Protein AF-A0A8H3W4D9-F1 (afdb_monomer_lite)

Radius of gyration: 41.63 Å; chains: 1; bounding box: 83×53×162 Å

Secondary structure (DSSP, 8-state):
---PPPPPPPPPP---------HHHHHHHHHHHHHHHHHHHHHHHHHHHHHHHHHHHHHHHHSS--PPPTTS-TTSSS-TTTTPSPEEE---TTSTT---TTGGG-HHHHHHHHHHHHHH---EEE-TT--EEEE-TTS-EEEEPPEEEEETTTTEEEEEEE-HHHHHHHHHHHHHHHHHHHHTTPPPSS-HHHHHHHHHHHHHHHHHH--------SSTT--STTTT--EEE--HHHHHHHHTSTTTB---S-SS--SHHHHHHHHHHHTT--

Structure (mmCIF, N/CA/C/O backbone):
data_AF-A0A8H3W4D9-F1
#
_entry.id   AF-A0A8H3W4D9-F1
#
loop_
_atom_site.group_PDB
_atom_site.id
_atom_site.type_symbol
_atom_site.label_atom_id
_atom_site.label_alt_id
_atom_site.label_comp_id
_atom_site.label_asym_id
_atom_site.label_entity_id
_atom_site.label_seq_id
_atom_site.pdbx_PDB_ins_code
_atom_site.Cartn_x
_atom_site.Cartn_y
_atom_site.Cartn_z
_atom_site.occupancy
_atom_site.B_iso_or_equiv
_atom_site.auth_seq_id
_atom_site.auth_comp_id
_atom_site.auth_asym_id
_atom_site.auth_atom_id
_atom_site.pdbx_PDB_model_num
ATOM 1 N N . MET A 1 1 ? 58.951 -16.462 -128.653 1.00 36.72 1 MET A N 1
ATOM 2 C CA . MET A 1 1 ? 60.052 -16.789 -127.724 1.00 36.72 1 MET A CA 1
ATOM 3 C C . MET A 1 1 ? 59.439 -17.120 -126.372 1.00 36.72 1 MET A C 1
ATOM 5 O O . MET A 1 1 ? 58.538 -16.392 -125.970 1.00 36.72 1 MET A O 1
ATOM 9 N N . PRO A 1 2 ? 59.815 -18.251 -125.760 1.00 40.41 2 PRO A N 1
ATOM 10 C CA . PRO A 1 2 ? 59.135 -18.827 -124.604 1.00 40.41 2 PRO A CA 1
ATOM 11 C C . PRO A 1 2 ? 59.642 -18.209 -123.294 1.00 40.41 2 PRO A C 1
ATOM 13 O O . PRO A 1 2 ? 60.808 -17.836 -123.205 1.00 40.41 2 PRO A O 1
ATOM 16 N N . SER A 1 3 ? 58.794 -18.148 -122.268 1.00 39.94 3 SER A N 1
ATOM 17 C CA . SER A 1 3 ? 59.237 -18.009 -120.877 1.00 39.94 3 SER A CA 1
ATOM 18 C C . SER A 1 3 ? 58.340 -18.868 -119.992 1.00 39.94 3 SER A C 1
ATOM 20 O O . SER A 1 3 ? 57.141 -18.627 -119.859 1.00 39.94 3 SER A O 1
ATOM 22 N N . SER A 1 4 ? 58.939 -19.943 -119.498 1.00 47.31 4 SER A N 1
ATOM 23 C CA . SER A 1 4 ? 58.410 -20.941 -118.578 1.00 47.31 4 SER A CA 1
ATOM 24 C C . SER A 1 4 ? 58.385 -20.391 -117.153 1.00 47.31 4 SER A C 1
ATOM 26 O O . SER A 1 4 ? 59.426 -19.969 -116.658 1.00 47.31 4 SER A O 1
ATOM 28 N N . ILE A 1 5 ? 57.232 -20.449 -116.484 1.00 47.78 5 ILE A N 1
ATOM 29 C CA . ILE A 1 5 ? 57.119 -20.141 -115.053 1.00 47.78 5 ILE A CA 1
ATOM 30 C C . ILE A 1 5 ? 57.120 -21.453 -114.256 1.00 47.78 5 ILE A C 1
ATOM 32 O O . ILE A 1 5 ? 56.359 -22.378 -114.547 1.00 47.78 5 ILE A O 1
ATOM 36 N N . GLU A 1 6 ? 58.035 -21.504 -113.290 1.00 48.50 6 GLU A N 1
ATOM 37 C CA . GLU A 1 6 ? 58.319 -22.567 -112.323 1.00 48.50 6 GLU A CA 1
ATOM 38 C C . GLU A 1 6 ? 57.098 -23.029 -111.515 1.00 48.50 6 GLU A C 1
ATOM 40 O O . GLU A 1 6 ? 56.259 -22.238 -111.085 1.00 48.50 6 GLU A O 1
ATOM 45 N N . LYS A 1 7 ? 57.041 -24.341 -111.253 1.00 47.75 7 LYS A N 1
ATOM 46 C CA . LYS A 1 7 ? 56.122 -24.949 -110.286 1.00 47.75 7 LYS A CA 1
ATOM 47 C C . LYS A 1 7 ? 56.677 -24.750 -108.874 1.00 47.75 7 LYS A C 1
ATOM 49 O O . LYS A 1 7 ? 57.764 -25.237 -108.578 1.00 47.75 7 LYS A O 1
ATOM 54 N N . ALA A 1 8 ? 55.909 -24.090 -108.011 1.00 48.38 8 ALA A N 1
ATOM 55 C CA . ALA A 1 8 ? 56.212 -23.983 -106.589 1.00 48.38 8 ALA A CA 1
ATOM 56 C C . ALA A 1 8 ? 56.079 -25.352 -105.895 1.00 48.38 8 ALA A C 1
ATOM 58 O O . ALA A 1 8 ? 55.086 -26.063 -106.069 1.00 48.38 8 ALA A O 1
ATOM 59 N N . VAL A 1 9 ? 57.111 -25.705 -105.131 1.00 48.59 9 VAL A N 1
ATOM 60 C CA . VAL A 1 9 ? 57.207 -26.889 -104.271 1.00 48.59 9 VAL A CA 1
ATOM 61 C C . VAL A 1 9 ? 56.363 -26.653 -103.015 1.00 48.59 9 VAL A C 1
ATOM 63 O O . VAL A 1 9 ? 56.437 -25.588 -102.411 1.00 48.59 9 VAL A O 1
ATOM 66 N N . TYR A 1 10 ? 55.537 -27.631 -102.645 1.00 44.09 10 TYR A N 1
ATOM 67 C CA . TYR A 1 10 ? 54.729 -27.607 -101.426 1.00 44.09 10 TYR A CA 1
ATOM 68 C C . TYR A 1 10 ? 55.567 -28.126 -100.249 1.00 44.09 10 TYR A C 1
ATOM 70 O O . TYR A 1 10 ? 55.998 -29.279 -100.278 1.00 44.09 10 TYR A O 1
ATOM 78 N N . GLU A 1 11 ? 55.787 -27.295 -99.229 1.00 45.94 11 GLU A N 1
ATOM 79 C CA . GLU A 1 11 ? 56.324 -27.723 -97.931 1.00 45.94 11 GLU A CA 1
ATOM 80 C C . GLU A 1 11 ? 55.162 -28.052 -96.978 1.00 45.94 11 GLU A C 1
ATOM 82 O O . GLU A 1 11 ? 54.244 -27.237 -96.836 1.00 45.94 11 GLU A O 1
ATOM 87 N N . PRO A 1 12 ? 55.151 -29.231 -96.330 1.00 45.62 12 PRO A N 1
ATOM 88 C CA . PRO A 1 12 ? 54.146 -29.547 -95.328 1.00 45.62 12 PRO A CA 1
ATOM 89 C C . PRO A 1 12 ? 54.362 -28.692 -94.075 1.00 45.62 12 PRO A C 1
ATOM 91 O O . PRO A 1 12 ? 55.479 -28.563 -93.576 1.00 45.62 12 PRO A O 1
ATOM 94 N N . VAL A 1 13 ? 53.268 -28.124 -93.565 1.00 46.25 13 VAL A N 1
ATOM 95 C CA . VAL A 1 13 ? 53.239 -27.405 -92.288 1.00 46.25 13 VAL A CA 1
ATOM 96 C C . VAL A 1 13 ? 53.673 -28.361 -91.179 1.00 46.25 13 VAL A C 1
ATOM 98 O O . VAL A 1 13 ? 53.096 -29.433 -91.004 1.00 46.25 13 VAL A O 1
ATOM 101 N N . ASN A 1 14 ? 54.727 -27.962 -90.476 1.00 43.94 14 ASN A N 1
ATOM 102 C CA . ASN A 1 14 ? 55.294 -28.652 -89.333 1.00 43.94 14 ASN A CA 1
ATOM 103 C C . ASN A 1 14 ? 54.279 -28.601 -88.176 1.00 43.94 14 ASN A C 1
ATOM 105 O O . ASN A 1 14 ? 54.035 -27.528 -87.625 1.00 43.94 14 ASN A O 1
ATOM 109 N N . ASP A 1 15 ? 53.673 -29.741 -87.837 1.00 52.97 15 ASP A N 1
ATOM 110 C CA . ASP A 1 15 ? 52.971 -29.934 -86.565 1.00 52.97 15 ASP A CA 1
ATOM 111 C C . ASP A 1 15 ? 54.036 -29.929 -85.462 1.00 52.97 15 ASP A C 1
ATOM 113 O O . ASP A 1 15 ? 54.642 -30.952 -85.146 1.00 52.97 15 ASP A O 1
ATOM 117 N N . SER A 1 16 ? 54.322 -28.751 -84.917 1.00 47.47 16 SER A N 1
ATOM 118 C CA . SER A 1 16 ? 55.112 -28.618 -83.699 1.00 47.47 16 SER A CA 1
ATOM 119 C C . SER A 1 16 ? 54.335 -27.778 -82.699 1.00 47.47 16 SER A C 1
ATOM 121 O O . SER A 1 16 ? 54.234 -26.563 -82.852 1.00 47.47 16 SER A O 1
ATOM 123 N N . ASP A 1 17 ? 53.782 -28.489 -81.716 1.00 51.28 17 ASP A N 1
ATOM 124 C CA . ASP A 1 17 ? 53.772 -28.123 -80.302 1.00 51.28 17 ASP A CA 1
ATOM 125 C C . ASP A 1 17 ? 53.430 -26.668 -79.971 1.00 51.28 17 ASP A C 1
ATOM 127 O O . ASP A 1 17 ? 54.323 -25.853 -79.798 1.00 51.28 17 ASP A O 1
ATOM 131 N N . ASP A 1 18 ? 52.141 -26.370 -79.785 1.00 48.75 18 ASP A N 1
ATOM 132 C CA . ASP A 1 18 ? 51.703 -25.235 -78.956 1.00 48.75 18 ASP A CA 1
ATOM 133 C C . ASP A 1 18 ? 50.251 -25.434 -78.475 1.00 48.75 18 ASP A C 1
ATOM 135 O O . ASP A 1 18 ? 49.329 -24.673 -78.773 1.00 48.75 18 ASP A O 1
ATOM 139 N N . CYS A 1 19 ? 50.004 -26.507 -77.717 1.00 53.47 19 CYS A N 1
ATOM 140 C CA . CYS A 1 19 ? 48.802 -26.576 -76.880 1.00 53.47 19 CYS A CA 1
ATOM 141 C C . CYS A 1 19 ? 48.988 -27.431 -75.619 1.00 53.47 19 CYS A C 1
ATOM 143 O O . CYS A 1 19 ? 48.110 -28.203 -75.246 1.00 53.47 19 CYS A O 1
ATOM 145 N N . GLU A 1 20 ? 50.095 -27.255 -74.896 1.00 50.50 20 GLU A N 1
ATOM 146 C CA . GLU A 1 20 ? 50.075 -27.525 -73.454 1.00 50.50 20 GLU A CA 1
ATOM 147 C C . GLU A 1 20 ? 49.531 -26.292 -72.732 1.00 50.50 20 GLU A C 1
ATOM 149 O O . GLU A 1 20 ? 50.247 -25.497 -72.123 1.00 50.50 20 GLU A O 1
ATOM 154 N N . ILE A 1 21 ? 48.210 -26.117 -72.790 1.00 58.44 21 ILE A N 1
ATOM 155 C CA . ILE A 1 21 ? 47.543 -25.266 -71.812 1.00 58.44 21 ILE A CA 1
ATOM 156 C C . ILE A 1 21 ? 47.735 -25.948 -70.458 1.00 58.44 21 ILE A C 1
ATOM 158 O O . ILE A 1 21 ? 47.145 -26.993 -70.184 1.00 58.44 21 ILE A O 1
ATOM 162 N N . ASN A 1 22 ? 48.593 -25.364 -69.624 1.00 59.47 22 ASN A N 1
ATOM 163 C CA . ASN A 1 22 ? 48.970 -25.903 -68.327 1.00 59.47 22 ASN A CA 1
ATOM 164 C C . ASN A 1 22 ? 47.719 -26.024 -67.436 1.00 59.47 22 ASN A C 1
ATOM 166 O O . ASN A 1 22 ? 47.248 -25.051 -66.841 1.00 59.47 22 ASN A O 1
ATOM 170 N N . LEU A 1 23 ? 47.146 -27.230 -67.376 1.00 57.56 23 LEU A N 1
ATOM 171 C CA . LEU A 1 23 ? 45.892 -27.536 -66.682 1.00 57.56 23 LEU A CA 1
ATOM 172 C C . LEU A 1 23 ? 45.940 -27.088 -65.212 1.00 57.56 23 LEU A C 1
ATOM 174 O O . LEU A 1 23 ? 44.936 -26.633 -64.665 1.00 57.56 23 LEU A O 1
ATOM 178 N N . ASN A 1 24 ? 47.129 -27.109 -64.603 1.00 58.78 24 ASN A N 1
ATOM 179 C CA . ASN A 1 24 ? 47.363 -26.645 -63.238 1.00 58.78 24 ASN A CA 1
ATOM 180 C C . ASN A 1 24 ? 47.156 -25.127 -63.076 1.00 58.78 24 ASN A C 1
ATOM 182 O O . ASN A 1 24 ? 46.617 -24.703 -62.055 1.00 58.78 24 ASN A O 1
ATOM 186 N N . GLN A 1 25 ? 47.500 -24.309 -64.081 1.00 59.38 25 GLN A N 1
ATOM 187 C CA . GLN A 1 25 ? 47.236 -22.862 -64.068 1.00 59.38 25 GLN A CA 1
ATOM 188 C C . GLN A 1 25 ? 45.741 -22.550 -64.203 1.00 59.38 25 GLN A C 1
ATOM 190 O O . GLN A 1 25 ? 45.230 -21.680 -63.497 1.00 59.38 25 GLN A O 1
ATOM 195 N N . ILE A 1 26 ? 45.010 -23.277 -65.055 1.00 60.75 26 ILE A N 1
ATOM 196 C CA . ILE A 1 26 ? 43.552 -23.110 -65.189 1.00 60.75 26 ILE A CA 1
ATOM 197 C C . ILE A 1 26 ? 42.832 -23.535 -63.906 1.00 60.75 26 ILE A C 1
ATOM 199 O O . ILE A 1 26 ? 41.928 -22.835 -63.441 1.00 60.75 26 ILE A O 1
ATOM 203 N N . VAL A 1 27 ? 43.248 -24.652 -63.306 1.00 61.09 27 VAL A N 1
ATOM 204 C CA . VAL A 1 27 ? 42.698 -25.141 -62.035 1.00 61.09 27 VAL A CA 1
ATOM 205 C C . VAL A 1 27 ? 42.986 -24.152 -60.898 1.00 61.09 27 VAL A C 1
ATOM 207 O O . VAL A 1 27 ? 42.068 -23.835 -60.140 1.00 61.09 27 VAL A O 1
ATOM 210 N N . GLN A 1 28 ? 44.196 -23.581 -60.817 1.00 60.84 28 GLN A N 1
ATOM 211 C CA . GLN A 1 28 ? 44.526 -22.538 -59.835 1.00 60.84 28 GLN A CA 1
ATOM 212 C C . GLN A 1 28 ? 43.691 -21.262 -60.017 1.00 60.84 28 GLN A C 1
ATOM 214 O O . GLN A 1 28 ? 43.101 -20.786 -59.048 1.00 60.84 28 GLN A O 1
ATOM 219 N N . LEU A 1 29 ? 43.565 -20.739 -61.241 1.00 61.81 29 LEU A N 1
ATOM 220 C CA . LEU A 1 29 ? 42.768 -19.536 -61.526 1.00 61.81 29 LEU A CA 1
ATOM 221 C C . LEU A 1 29 ? 41.270 -19.747 -61.234 1.00 61.81 29 LEU A C 1
ATOM 223 O O . LEU A 1 29 ? 40.586 -18.852 -60.726 1.00 61.81 29 LEU A O 1
ATOM 227 N N . SER A 1 30 ? 40.748 -20.943 -61.521 1.00 63.78 30 SER A N 1
ATOM 228 C CA . SER A 1 30 ? 39.368 -21.337 -61.206 1.00 63.78 30 SER A CA 1
ATOM 229 C C . SER A 1 30 ? 39.125 -21.425 -59.692 1.00 63.78 30 SER A C 1
ATOM 231 O O . SER A 1 30 ? 38.102 -20.941 -59.182 1.00 63.78 30 SER A O 1
ATOM 233 N N . TYR A 1 31 ? 40.094 -21.978 -58.956 1.00 64.75 31 TYR A N 1
ATOM 234 C CA . TYR A 1 31 ? 40.051 -22.085 -57.501 1.00 64.75 31 TYR A CA 1
ATOM 235 C C . TYR A 1 31 ? 40.146 -20.709 -56.830 1.00 64.75 31 TYR A C 1
ATOM 237 O O . TYR A 1 31 ? 39.329 -20.397 -55.963 1.00 64.75 31 TYR A O 1
ATOM 245 N N . GLU A 1 32 ? 41.043 -19.830 -57.289 1.00 72.31 32 GLU A N 1
ATOM 246 C CA . GLU A 1 32 ? 41.153 -18.451 -56.794 1.00 72.31 32 GLU A CA 1
ATOM 247 C C . GLU A 1 32 ? 39.867 -17.648 -57.016 1.00 72.31 32 GLU A C 1
ATOM 249 O O . GLU A 1 32 ? 39.413 -16.928 -56.121 1.00 72.31 32 GLU A O 1
ATOM 254 N N . LYS A 1 33 ? 39.226 -17.793 -58.183 1.00 73.94 33 LYS A N 1
ATOM 255 C CA . LYS A 1 33 ? 37.965 -17.104 -58.493 1.00 73.94 33 LYS A CA 1
ATOM 256 C C . LYS A 1 33 ? 36.819 -17.579 -57.600 1.00 73.94 33 LYS A C 1
ATOM 258 O O . LYS A 1 33 ? 36.034 -16.758 -57.117 1.00 73.94 33 LYS A O 1
ATOM 263 N N . SER A 1 34 ? 36.732 -18.884 -57.354 1.00 74.81 34 SER A N 1
ATOM 264 C CA . SER A 1 34 ? 35.730 -19.481 -56.462 1.00 74.81 34 SER A CA 1
ATOM 265 C C . SER A 1 34 ? 35.972 -19.080 -55.005 1.00 74.81 34 SER A C 1
ATOM 267 O O . SER A 1 34 ? 35.054 -18.639 -54.317 1.00 74.81 34 SER A O 1
ATOM 269 N N . TYR A 1 35 ? 37.225 -19.107 -54.559 1.00 81.38 35 TYR A N 1
ATOM 270 C CA . TYR A 1 35 ? 37.614 -18.717 -53.209 1.00 81.38 35 TYR A CA 1
ATOM 271 C C . TYR A 1 35 ? 37.415 -17.214 -52.947 1.00 81.38 35 TYR A C 1
ATOM 273 O O . TYR A 1 35 ? 36.949 -16.821 -51.877 1.00 81.38 35 TYR A O 1
ATOM 281 N N . ARG A 1 36 ? 37.649 -16.356 -53.950 1.00 81.56 36 ARG A N 1
ATOM 282 C CA . ARG A 1 36 ? 37.323 -14.922 -53.890 1.00 81.56 36 ARG A CA 1
ATOM 283 C C . ARG A 1 36 ? 35.818 -14.683 -53.740 1.00 81.56 36 ARG A C 1
ATOM 285 O O . ARG A 1 36 ? 35.427 -13.824 -52.954 1.00 81.56 36 ARG A O 1
ATOM 292 N N . ARG A 1 37 ? 34.970 -15.456 -54.432 1.00 83.50 37 ARG A N 1
ATOM 293 C CA . ARG A 1 37 ? 33.503 -15.396 -54.265 1.00 83.50 37 ARG A CA 1
ATOM 294 C C . ARG A 1 37 ? 33.074 -15.831 -52.864 1.00 83.50 37 ARG A C 1
ATOM 296 O O . ARG A 1 37 ? 32.301 -15.114 -52.238 1.00 83.50 37 ARG A O 1
ATOM 303 N N . LEU A 1 38 ? 33.622 -16.931 -52.339 1.00 86.38 38 LEU A N 1
ATOM 304 C CA . LEU A 1 38 ? 33.346 -17.367 -50.965 1.00 86.38 38 LEU A CA 1
ATOM 305 C C . LEU A 1 38 ? 33.806 -16.348 -49.917 1.00 86.38 38 LEU A C 1
ATOM 307 O O . LEU A 1 38 ? 33.104 -16.139 -48.934 1.00 86.38 38 LEU A O 1
ATOM 311 N N . ARG A 1 39 ? 34.956 -15.688 -50.107 1.00 87.94 39 ARG A N 1
ATOM 312 C CA . ARG A 1 39 ? 35.410 -14.616 -49.203 1.00 87.94 39 ARG A CA 1
ATOM 313 C C . ARG A 1 39 ? 34.442 -13.442 -49.186 1.00 87.94 39 ARG A C 1
ATOM 315 O O . ARG A 1 39 ? 34.090 -12.976 -48.112 1.00 87.94 39 ARG A O 1
ATOM 322 N N . VAL A 1 40 ? 33.983 -12.999 -50.355 1.00 89.12 40 VAL A N 1
ATOM 323 C CA . VAL A 1 40 ? 33.000 -11.913 -50.457 1.00 89.12 40 VAL A CA 1
ATOM 324 C C . VAL A 1 40 ? 31.687 -12.308 -49.774 1.00 89.12 40 VAL A C 1
ATOM 326 O O . VAL A 1 40 ? 31.187 -11.543 -48.958 1.00 89.12 40 VAL A O 1
ATOM 329 N N . ILE A 1 41 ? 31.177 -13.520 -50.020 1.00 91.62 41 ILE A N 1
ATOM 330 C CA . ILE A 1 41 ? 29.962 -14.033 -49.365 1.00 91.62 41 ILE A CA 1
ATOM 331 C C . ILE A 1 41 ? 30.136 -14.095 -47.842 1.00 91.62 41 ILE A C 1
ATOM 333 O O . ILE A 1 41 ? 29.264 -13.630 -47.116 1.00 91.62 41 ILE A O 1
ATOM 337 N N . ASN A 1 42 ? 31.267 -14.604 -47.346 1.00 92.31 42 ASN A N 1
ATOM 338 C CA . ASN A 1 42 ? 31.549 -14.645 -45.910 1.00 92.31 42 ASN A CA 1
ATOM 339 C C . ASN A 1 42 ? 31.640 -13.245 -45.294 1.00 92.31 42 ASN A C 1
ATOM 341 O O . ASN A 1 42 ? 31.107 -13.034 -44.212 1.00 92.31 42 ASN A O 1
ATOM 345 N N . ILE A 1 43 ? 32.255 -12.275 -45.978 1.00 94.56 43 ILE A N 1
ATOM 346 C CA . ILE A 1 43 ? 32.298 -10.880 -45.512 1.00 94.56 43 ILE A CA 1
ATOM 347 C C . ILE A 1 43 ? 30.878 -10.309 -45.413 1.00 94.56 43 ILE A C 1
ATOM 349 O O . ILE A 1 43 ? 30.539 -9.708 -44.396 1.00 94.56 43 ILE A O 1
ATOM 353 N N . PHE A 1 44 ? 30.029 -10.539 -46.420 1.00 95.00 44 PHE A N 1
ATOM 354 C CA . PHE A 1 44 ? 28.627 -10.115 -46.376 1.00 95.00 44 PHE A CA 1
ATOM 355 C C . PHE A 1 44 ? 27.845 -10.796 -45.248 1.00 95.00 44 PHE A C 1
ATOM 357 O O . PHE A 1 44 ? 27.080 -10.124 -44.564 1.00 95.00 44 PHE A O 1
ATOM 364 N N . LEU A 1 45 ? 28.055 -12.095 -45.016 1.00 95.19 45 LEU A N 1
ATOM 365 C CA . LEU A 1 45 ? 27.410 -12.826 -43.922 1.00 95.19 45 LEU A CA 1
ATOM 366 C C . LEU A 1 45 ? 27.850 -12.308 -42.552 1.00 95.19 45 LEU A C 1
ATOM 368 O O . LEU A 1 45 ? 27.005 -12.057 -41.700 1.00 95.19 45 LEU A O 1
ATOM 372 N N . VAL A 1 46 ? 29.151 -12.090 -42.347 1.00 96.06 46 VAL A N 1
ATOM 373 C CA . VAL A 1 46 ? 29.681 -11.520 -41.099 1.00 96.06 46 VAL A CA 1
ATOM 374 C C . VAL A 1 46 ? 29.117 -10.120 -40.867 1.00 96.06 46 VAL A C 1
ATOM 376 O O . VAL A 1 46 ? 28.683 -9.814 -39.759 1.00 96.06 46 VAL A O 1
ATOM 379 N N . PHE A 1 47 ? 29.061 -9.286 -41.907 1.00 96.81 47 PHE A N 1
ATOM 380 C CA . PHE A 1 47 ? 28.481 -7.949 -41.813 1.00 96.81 47 PHE A CA 1
ATOM 381 C C . PHE A 1 47 ? 26.978 -7.988 -41.501 1.00 96.81 47 PHE A C 1
ATOM 383 O O . PHE A 1 47 ? 26.510 -7.242 -40.645 1.00 96.81 47 PHE A O 1
ATOM 390 N N . ALA A 1 48 ? 26.227 -8.895 -42.130 1.00 96.12 48 ALA A N 1
ATOM 391 C CA . ALA A 1 48 ? 24.804 -9.082 -41.860 1.00 96.12 48 ALA A CA 1
ATOM 392 C C . ALA A 1 48 ? 24.547 -9.548 -40.418 1.00 96.12 48 ALA A C 1
ATOM 394 O O . ALA A 1 48 ? 23.656 -9.022 -39.755 1.00 96.12 48 ALA A O 1
ATOM 395 N N . VAL A 1 49 ? 25.353 -10.484 -39.904 1.00 96.69 49 VAL A N 1
ATOM 396 C CA . VAL A 1 49 ? 25.272 -10.940 -38.508 1.00 96.69 49 VAL A CA 1
ATOM 397 C C . VAL A 1 49 ? 25.623 -9.805 -37.546 1.00 96.69 49 VAL A C 1
ATOM 399 O O . VAL A 1 49 ? 24.905 -9.596 -36.574 1.00 96.69 49 VAL A O 1
ATOM 402 N N . ALA A 1 50 ? 26.673 -9.028 -37.827 1.00 96.62 50 ALA A N 1
ATOM 403 C CA . ALA A 1 50 ? 27.042 -7.875 -37.009 1.00 96.62 50 ALA A CA 1
ATOM 404 C C . ALA A 1 50 ? 25.918 -6.827 -36.958 1.00 96.62 50 ALA A C 1
ATOM 406 O O . ALA A 1 50 ? 25.576 -6.354 -35.877 1.00 96.62 50 ALA A O 1
ATOM 407 N N . LEU A 1 51 ? 25.294 -6.513 -38.097 1.00 96.56 51 LEU A N 1
ATOM 408 C CA . LEU A 1 51 ? 24.135 -5.621 -38.145 1.00 96.56 51 LEU A CA 1
ATOM 409 C C . LEU A 1 51 ? 22.934 -6.184 -37.380 1.00 96.56 51 LEU A C 1
ATOM 411 O O . LEU A 1 51 ? 22.273 -5.430 -36.674 1.00 96.56 51 LEU A O 1
ATOM 415 N N . ALA A 1 52 ? 22.667 -7.488 -37.471 1.00 96.00 52 ALA A N 1
ATOM 416 C CA . ALA A 1 52 ? 21.588 -8.125 -36.719 1.00 96.00 52 ALA A CA 1
ATOM 417 C C . ALA A 1 52 ? 21.831 -8.066 -35.202 1.00 96.00 52 ALA A C 1
ATOM 419 O O . ALA A 1 52 ? 20.909 -7.760 -34.451 1.00 96.00 52 ALA A O 1
ATOM 420 N N . VAL A 1 53 ? 23.069 -8.294 -34.749 1.00 96.06 53 VAL A N 1
ATOM 421 C CA . VAL A 1 53 ? 23.451 -8.173 -33.332 1.00 96.06 53 VAL A CA 1
ATOM 422 C C . VAL A 1 53 ? 23.345 -6.724 -32.857 1.00 96.06 53 VAL A C 1
ATOM 424 O O . VAL A 1 53 ? 22.782 -6.476 -31.795 1.00 96.06 53 VAL A O 1
ATOM 427 N N . LEU A 1 54 ? 23.828 -5.759 -33.645 1.00 95.31 54 LEU A N 1
ATOM 428 C CA . LEU A 1 54 ? 23.710 -4.334 -33.324 1.00 95.31 54 LEU A CA 1
ATOM 429 C C . LEU A 1 54 ? 22.250 -3.881 -33.280 1.00 95.31 54 LEU A C 1
ATOM 431 O O . LEU A 1 54 ? 21.876 -3.126 -32.390 1.00 95.31 54 LEU A O 1
ATOM 435 N N . TYR A 1 55 ? 21.417 -4.366 -34.199 1.00 94.12 55 TYR A N 1
ATOM 436 C CA . TYR A 1 55 ? 19.989 -4.075 -34.207 1.00 94.12 55 TYR A CA 1
ATOM 437 C C . TYR A 1 55 ? 19.275 -4.720 -33.015 1.00 94.12 55 TYR A C 1
ATOM 439 O O . TYR A 1 55 ? 18.480 -4.058 -32.361 1.00 94.12 55 TYR A O 1
ATOM 447 N N . ALA A 1 56 ? 19.602 -5.965 -32.659 1.00 91.00 56 ALA A N 1
ATOM 448 C CA . ALA A 1 56 ? 19.074 -6.613 -31.460 1.00 91.00 56 ALA A CA 1
ATOM 449 C C . ALA A 1 56 ? 19.503 -5.886 -30.173 1.00 91.00 56 ALA A C 1
ATOM 451 O O . ALA A 1 56 ? 18.684 -5.710 -29.277 1.00 91.00 56 ALA A O 1
ATOM 452 N N . ALA A 1 57 ? 20.749 -5.409 -30.093 1.00 89.62 57 ALA A N 1
ATOM 453 C CA . ALA A 1 57 ? 21.226 -4.590 -28.980 1.00 89.62 57 ALA A CA 1
ATOM 454 C C . ALA A 1 57 ? 20.521 -3.226 -28.935 1.00 89.62 57 ALA A C 1
ATOM 456 O O . ALA A 1 57 ? 20.102 -2.791 -27.869 1.00 89.62 57 ALA A O 1
ATOM 457 N N . TYR A 1 58 ? 20.330 -2.577 -30.087 1.00 89.75 58 TYR A N 1
ATOM 458 C CA . TYR A 1 58 ? 19.564 -1.337 -30.199 1.00 89.75 58 TYR A CA 1
ATOM 459 C C . TYR A 1 58 ? 18.123 -1.525 -29.715 1.00 89.75 58 TYR A C 1
ATOM 461 O O . TYR A 1 58 ? 17.666 -0.764 -28.866 1.00 89.75 58 TYR A O 1
ATOM 469 N N . LEU A 1 59 ? 17.446 -2.576 -30.187 1.00 86.06 59 LEU A N 1
ATOM 470 C CA . LEU A 1 59 ? 16.107 -2.946 -29.743 1.00 86.06 59 LEU A CA 1
ATOM 471 C C . LEU A 1 59 ? 16.080 -3.251 -28.244 1.00 86.06 59 LEU A C 1
ATOM 473 O O . LEU A 1 59 ? 15.207 -2.750 -27.555 1.00 86.06 59 LEU A O 1
ATOM 477 N N . HIS A 1 60 ? 17.041 -4.003 -27.708 1.00 79.62 60 HIS A N 1
ATOM 478 C CA . HIS A 1 60 ? 17.098 -4.287 -26.272 1.00 79.62 60 HIS A CA 1
ATOM 479 C C . HIS A 1 60 ? 17.293 -3.017 -25.430 1.00 79.62 60 HIS A C 1
ATOM 481 O O . HIS A 1 60 ? 16.709 -2.898 -24.361 1.00 79.62 60 HIS A O 1
ATOM 487 N N . LEU A 1 61 ? 18.068 -2.053 -25.930 1.00 78.94 61 LEU A N 1
ATOM 488 C CA . LEU A 1 61 ? 18.314 -0.782 -25.252 1.00 78.94 61 LEU A CA 1
ATOM 489 C C . LEU A 1 61 ? 17.164 0.231 -25.395 1.00 78.94 61 LEU A C 1
ATOM 491 O O . LEU A 1 61 ? 17.072 1.119 -24.561 1.00 78.94 61 LEU A O 1
ATOM 495 N N . HIS A 1 62 ? 16.329 0.139 -26.440 1.00 70.50 62 HIS A N 1
ATOM 496 C CA . HIS A 1 62 ? 15.314 1.162 -26.768 1.00 70.50 62 HIS A CA 1
ATOM 497 C C . HIS A 1 62 ? 13.858 0.664 -26.741 1.00 70.50 62 HIS A C 1
ATOM 499 O O . HIS A 1 62 ? 12.951 1.484 -26.823 1.00 70.50 62 HIS A O 1
ATOM 505 N N . LEU A 1 63 ? 13.604 -0.648 -26.656 1.00 61.28 63 LEU A N 1
ATOM 506 C CA . LEU A 1 63 ? 12.254 -1.213 -26.477 1.00 61.28 63 LEU A CA 1
ATOM 507 C C . LEU A 1 63 ? 11.887 -1.459 -25.011 1.00 61.28 63 LEU A C 1
ATOM 509 O O . LEU A 1 63 ? 10.775 -1.912 -24.740 1.00 61.28 63 LEU A O 1
ATOM 513 N N . HIS A 1 64 ? 12.782 -1.186 -24.062 1.00 58.28 64 HIS A N 1
ATOM 514 C CA . HIS A 1 64 ? 12.345 -1.062 -22.680 1.00 58.28 64 HIS A CA 1
ATOM 515 C C . HIS A 1 64 ? 11.581 0.256 -22.558 1.00 58.28 64 HIS A C 1
ATOM 517 O O . HIS A 1 64 ? 12.173 1.319 -22.439 1.00 58.28 64 HIS A O 1
ATOM 523 N N . ASP A 1 65 ? 10.255 0.166 -22.666 1.00 54.97 65 ASP A N 1
ATOM 524 C CA . ASP A 1 65 ? 9.345 1.218 -22.228 1.00 54.97 65 ASP A CA 1
ATOM 525 C C . ASP A 1 65 ? 9.731 1.580 -20.785 1.00 54.97 65 ASP A C 1
ATOM 527 O O . ASP A 1 65 ? 9.551 0.773 -19.871 1.00 54.97 65 ASP A O 1
ATOM 531 N N . ASP A 1 66 ? 10.269 2.784 -20.581 1.00 63.56 66 ASP A N 1
ATOM 532 C CA . ASP A 1 66 ? 10.666 3.336 -19.274 1.00 63.56 66 ASP A CA 1
ATOM 533 C C . ASP A 1 66 ? 9.449 3.673 -1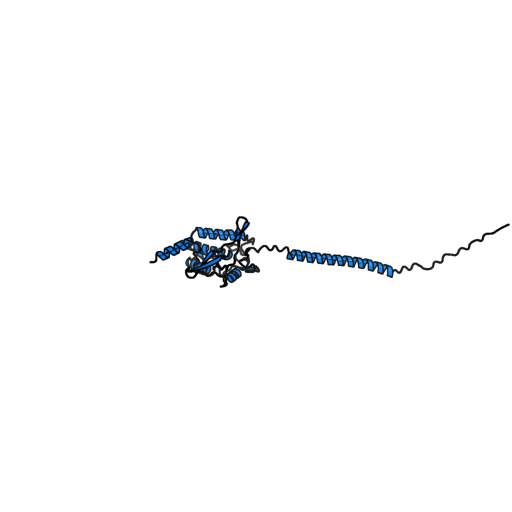8.385 1.00 63.56 66 ASP A C 1
ATOM 535 O O . ASP A 1 66 ? 9.531 4.473 -17.448 1.00 63.56 66 ASP A O 1
ATOM 539 N N . ALA A 1 67 ? 8.281 3.095 -18.683 1.00 70.19 67 ALA A N 1
ATOM 540 C CA . ALA A 1 67 ? 7.097 3.258 -17.866 1.00 70.19 67 ALA A CA 1
ATOM 541 C C . ALA A 1 67 ? 7.385 2.695 -16.461 1.00 70.19 67 ALA A C 1
ATOM 543 O O . ALA A 1 67 ? 7.802 1.535 -16.338 1.00 70.19 67 ALA A O 1
ATOM 544 N N . PRO A 1 68 ? 7.161 3.484 -15.393 1.00 78.94 68 PRO A N 1
ATOM 545 C CA . PRO A 1 68 ? 7.350 3.014 -14.029 1.00 78.94 68 PRO A CA 1
ATOM 546 C C . PRO A 1 68 ? 6.571 1.717 -13.803 1.00 78.94 68 PRO A C 1
ATOM 548 O O . PRO A 1 68 ? 5.407 1.605 -14.201 1.00 78.94 68 PRO A O 1
ATOM 551 N N . SER A 1 69 ? 7.202 0.722 -13.172 1.00 84.75 69 SER A N 1
ATOM 552 C CA . SER A 1 69 ? 6.520 -0.544 -12.903 1.00 84.75 69 SER A CA 1
ATOM 553 C C . SER A 1 69 ? 5.321 -0.305 -11.986 1.00 84.75 69 SER A C 1
ATOM 555 O O . SER A 1 69 ? 5.344 0.555 -11.101 1.00 84.75 69 SER A O 1
ATOM 557 N N 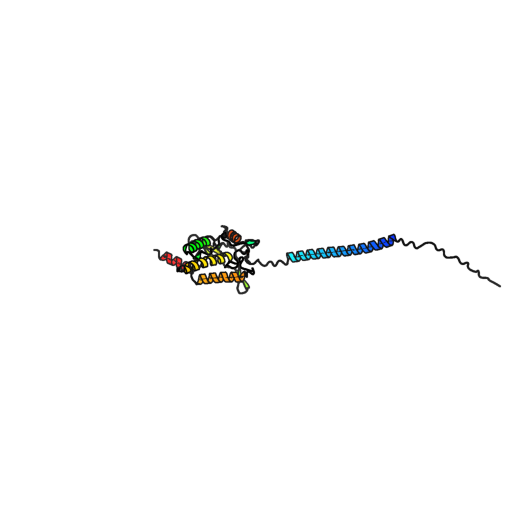. LEU A 1 70 ? 4.238 -1.049 -12.199 1.00 85.50 70 LEU A N 1
ATOM 558 C CA . LEU A 1 70 ? 3.015 -0.855 -11.429 1.00 85.50 70 LEU A CA 1
ATOM 559 C C . LEU A 1 70 ? 3.290 -0.998 -9.922 1.00 85.50 70 LEU A C 1
ATOM 561 O O . LEU A 1 70 ? 3.971 -1.922 -9.474 1.00 85.50 70 LEU A O 1
ATOM 565 N N . GLY A 1 71 ? 2.784 -0.038 -9.148 1.00 87.56 71 GLY A N 1
ATOM 566 C CA . GLY A 1 71 ? 3.024 0.076 -7.711 1.00 87.56 71 GLY A CA 1
ATOM 567 C C . GLY A 1 71 ? 4.273 0.877 -7.326 1.00 87.56 71 GLY A C 1
ATOM 568 O O . GLY A 1 71 ? 4.424 1.185 -6.144 1.00 87.56 71 GLY A O 1
ATOM 569 N N . THR A 1 72 ? 5.171 1.222 -8.262 1.00 91.62 72 THR A N 1
ATOM 570 C CA . THR A 1 72 ? 6.223 2.235 -8.016 1.00 91.62 72 THR A CA 1
ATOM 571 C C . THR A 1 72 ? 5.609 3.614 -7.870 1.00 91.62 72 THR A C 1
ATOM 573 O O . THR A 1 72 ? 4.474 3.840 -8.282 1.00 91.62 72 THR A O 1
ATOM 576 N N . ASP A 1 73 ? 6.345 4.525 -7.239 1.00 92.62 73 ASP A N 1
ATOM 577 C CA . ASP A 1 73 ? 5.953 5.923 -7.222 1.00 92.62 73 ASP A CA 1
ATOM 578 C C . ASP A 1 73 ? 6.321 6.566 -8.569 1.00 92.62 73 ASP A C 1
ATOM 580 O O . ASP A 1 73 ? 7.508 6.777 -8.836 1.00 92.62 73 ASP A O 1
ATOM 584 N N . PRO A 1 74 ? 5.337 6.902 -9.424 1.00 91.06 74 PRO A N 1
ATOM 585 C CA . PRO A 1 74 ? 5.620 7.489 -10.727 1.00 91.06 74 PRO A CA 1
ATOM 586 C C . PRO A 1 74 ? 6.085 8.951 -10.628 1.00 91.06 74 PRO A C 1
ATOM 588 O O . PRO A 1 74 ? 6.490 9.522 -11.638 1.00 91.06 74 PRO A O 1
ATOM 591 N N . PHE A 1 75 ? 6.021 9.572 -9.444 1.00 91.25 75 PHE A N 1
ATOM 592 C CA . PHE A 1 75 ? 6.381 10.975 -9.225 1.00 91.25 75 PHE A CA 1
ATOM 593 C C . PHE A 1 75 ? 7.728 11.153 -8.507 1.00 91.25 75 PHE A C 1
ATOM 595 O O . PHE A 1 75 ? 8.177 12.284 -8.325 1.00 91.25 75 PHE A O 1
ATOM 602 N N . GLY A 1 76 ? 8.404 10.053 -8.150 1.00 89.19 76 GLY A N 1
ATOM 603 C CA . GLY A 1 76 ? 9.799 10.059 -7.698 1.00 89.19 76 GLY A CA 1
ATOM 604 C C . GLY A 1 76 ? 10.040 10.569 -6.273 1.00 89.19 76 GLY A C 1
ATOM 605 O O . GLY A 1 76 ? 11.157 10.978 -5.955 1.00 89.19 76 GLY A O 1
ATOM 606 N N . PHE A 1 77 ? 9.026 10.557 -5.406 1.00 92.81 77 PHE A N 1
ATOM 607 C CA . PHE A 1 77 ? 9.198 10.772 -3.968 1.00 92.81 77 PHE A CA 1
ATOM 608 C C . PHE A 1 77 ? 9.801 9.533 -3.287 1.00 92.81 77 PHE A C 1
ATOM 610 O O . PHE A 1 77 ? 10.749 9.646 -2.511 1.00 92.81 77 PHE A O 1
ATOM 617 N N . VAL A 1 78 ? 9.304 8.340 -3.623 1.00 93.00 78 VAL A N 1
ATOM 618 C CA . VAL A 1 78 ? 9.879 7.053 -3.202 1.00 93.00 78 VAL A CA 1
ATOM 619 C C . VAL A 1 78 ? 10.820 6.529 -4.296 1.00 93.00 78 VAL A C 1
ATOM 621 O O . VAL A 1 78 ? 10.392 6.428 -5.448 1.00 93.00 78 VAL A O 1
ATOM 624 N N . PRO A 1 79 ? 12.077 6.150 -3.985 1.00 93.12 79 PRO A N 1
ATOM 625 C CA . PRO A 1 79 ? 12.980 5.587 -4.985 1.00 93.12 79 PRO A CA 1
ATOM 626 C C . PRO A 1 79 ? 12.422 4.295 -5.607 1.00 93.12 79 PRO A C 1
ATOM 628 O O . PRO A 1 79 ? 11.849 3.447 -4.918 1.00 93.12 79 PRO A O 1
ATOM 631 N N . ALA A 1 80 ? 12.573 4.147 -6.926 1.00 91.50 80 ALA A N 1
ATOM 632 C CA . ALA A 1 80 ? 11.942 3.067 -7.691 1.00 91.50 80 ALA A CA 1
ATOM 633 C C . ALA A 1 80 ? 12.497 1.667 -7.362 1.00 91.50 80 ALA A C 1
ATOM 635 O O . ALA A 1 80 ? 11.783 0.673 -7.491 1.00 91.50 80 ALA A O 1
ATOM 636 N N . ASP A 1 81 ? 13.749 1.591 -6.907 1.00 92.62 81 ASP A N 1
ATOM 637 C CA . ASP A 1 81 ? 14.442 0.362 -6.517 1.00 92.62 81 ASP A CA 1
ATOM 638 C C . ASP A 1 81 ? 13.965 -0.202 -5.170 1.00 92.62 81 ASP A C 1
ATOM 640 O O . ASP A 1 81 ? 14.166 -1.383 -4.880 1.00 92.62 81 ASP A O 1
ATOM 644 N N . ILE A 1 82 ? 13.278 0.601 -4.353 1.00 94.44 82 ILE A N 1
ATOM 645 C CA . ILE A 1 82 ? 12.733 0.137 -3.078 1.00 94.44 82 ILE A CA 1
ATOM 646 C C . ILE A 1 82 ? 11.696 -0.957 -3.329 1.00 94.44 82 ILE A C 1
ATOM 648 O O . ILE A 1 82 ? 10.691 -0.753 -4.007 1.00 94.44 82 ILE A O 1
ATOM 652 N N . GLY A 1 83 ? 11.935 -2.136 -2.760 1.00 93.75 83 GLY A N 1
ATOM 653 C CA . GLY A 1 83 ? 11.066 -3.298 -2.936 1.00 93.75 83 GLY A CA 1
ATOM 654 C C . GLY A 1 83 ? 11.305 -4.099 -4.217 1.00 93.75 83 GLY A C 1
ATOM 655 O O . GLY A 1 83 ? 10.597 -5.080 -4.435 1.00 93.75 83 GLY A O 1
ATOM 656 N N . GLU A 1 84 ? 12.289 -3.732 -5.036 1.00 93.75 84 GLU A N 1
ATOM 657 C CA . GLU A 1 84 ? 12.771 -4.539 -6.160 1.00 93.75 84 GLU A CA 1
ATOM 658 C C . GLU A 1 84 ? 14.025 -5.362 -5.761 1.00 93.75 84 GLU A C 1
ATOM 660 O O . GLU A 1 84 ? 14.692 -5.038 -4.774 1.00 93.75 84 GLU A O 1
ATOM 665 N N . PRO A 1 85 ? 14.374 -6.431 -6.507 1.00 93.44 85 PRO A N 1
ATOM 666 C CA . PRO A 1 85 ? 13.569 -7.045 -7.560 1.00 93.44 85 PRO A CA 1
ATOM 667 C C . PRO A 1 85 ? 12.323 -7.734 -6.987 1.00 93.44 85 PRO A C 1
ATOM 669 O O . PRO A 1 85 ? 12.341 -8.273 -5.879 1.00 93.44 85 PRO A O 1
ATOM 672 N N . ARG A 1 86 ? 11.241 -7.752 -7.769 1.00 93.75 86 ARG A N 1
ATOM 673 C CA . ARG A 1 86 ? 10.048 -8.554 -7.465 1.00 93.75 86 ARG A CA 1
ATOM 674 C C . ARG A 1 86 ? 10.402 -10.020 -7.230 1.00 93.75 86 ARG A C 1
ATOM 676 O O . ARG A 1 86 ? 11.231 -10.610 -7.931 1.00 93.75 86 ARG A O 1
ATOM 683 N N . GLN A 1 87 ? 9.716 -10.619 -6.268 1.00 94.31 87 GLN A N 1
ATOM 684 C CA . GLN A 1 87 ? 9.966 -11.984 -5.824 1.00 94.31 87 GLN A CA 1
ATOM 685 C C . GLN A 1 87 ? 8.660 -12.718 -5.525 1.00 94.31 87 GLN A C 1
ATOM 687 O O . GLN A 1 87 ? 7.630 -12.106 -5.246 1.00 94.31 87 GLN A O 1
ATOM 692 N N . TRP A 1 88 ? 8.715 -14.048 -5.579 1.00 95.31 88 TRP A N 1
ATOM 693 C CA . TRP A 1 88 ? 7.611 -14.905 -5.155 1.00 95.31 88 TRP A CA 1
ATOM 694 C C . TRP A 1 88 ? 7.486 -14.883 -3.632 1.00 95.31 88 TRP A C 1
ATOM 696 O O . TRP A 1 88 ? 8.407 -15.311 -2.937 1.00 95.31 88 TRP A O 1
ATOM 706 N N . MET A 1 89 ? 6.344 -14.429 -3.122 1.00 92.31 89 MET A N 1
ATOM 707 C CA . MET A 1 89 ? 6.072 -14.269 -1.694 1.00 92.31 89 MET A CA 1
ATOM 708 C C . MET A 1 89 ? 4.833 -15.054 -1.267 1.00 92.31 89 MET A C 1
ATOM 710 O O . MET A 1 89 ? 3.914 -15.284 -2.052 1.00 92.31 89 MET A O 1
ATOM 714 N N . THR A 1 90 ? 4.834 -15.462 -0.002 1.00 89.56 90 THR A N 1
ATOM 715 C CA . THR A 1 90 ? 3.702 -16.061 0.712 1.00 89.56 90 THR A CA 1
ATOM 716 C C . THR A 1 90 ? 3.372 -15.181 1.906 1.00 89.56 90 THR A C 1
ATOM 718 O O . THR A 1 90 ? 4.287 -14.809 2.637 1.00 89.56 90 THR A O 1
ATOM 721 N N . PHE A 1 91 ? 2.090 -14.918 2.132 1.00 88.88 91 PHE A N 1
ATOM 722 C CA . PHE A 1 91 ? 1.597 -14.100 3.242 1.00 88.88 91 PHE A CA 1
ATOM 723 C C . PHE A 1 91 ? 0.923 -15.020 4.265 1.00 88.88 91 PHE A C 1
ATOM 725 O O . PHE A 1 91 ? -0.291 -15.208 4.250 1.00 88.88 91 PHE A O 1
ATOM 732 N N . GLY A 1 92 ? 1.745 -15.714 5.053 1.00 86.50 92 GLY A N 1
ATOM 733 C CA . GLY A 1 92 ? 1.293 -16.691 6.049 1.00 86.50 92 GLY A CA 1
ATOM 734 C C . GLY A 1 92 ? 1.315 -16.132 7.469 1.00 86.50 92 GLY A C 1
ATOM 735 O O . GLY A 1 92 ? 1.500 -14.940 7.668 1.00 86.50 92 GLY A O 1
ATOM 736 N N . VAL A 1 93 ? 1.207 -17.019 8.458 1.00 90.19 93 VAL A N 1
ATOM 737 C CA . VAL A 1 93 ? 1.219 -16.679 9.897 1.00 90.19 93 VAL A CA 1
ATOM 738 C C . VAL A 1 93 ? 2.472 -15.933 10.375 1.00 90.19 93 VAL A C 1
ATOM 740 O O . VAL A 1 93 ? 2.436 -15.296 11.419 1.00 90.19 93 VAL A O 1
ATOM 743 N N . GLU A 1 94 ? 3.570 -16.022 9.624 1.00 89.88 94 GLU A N 1
ATOM 744 C CA . GLU A 1 94 ? 4.831 -15.324 9.909 1.00 89.88 94 GLU A CA 1
ATOM 745 C C . GLU A 1 94 ? 4.833 -13.867 9.413 1.00 89.88 94 GLU A C 1
ATOM 747 O O . GLU A 1 94 ? 5.768 -13.118 9.696 1.00 89.88 94 GLU A O 1
ATOM 752 N N . ASP A 1 95 ? 3.831 -13.465 8.625 1.00 91.81 95 ASP A N 1
ATOM 753 C CA . ASP A 1 95 ? 3.703 -12.084 8.172 1.00 91.81 95 ASP A CA 1
ATOM 754 C C . ASP A 1 95 ? 3.255 -11.197 9.347 1.00 91.81 95 ASP A C 1
ATOM 756 O O . ASP A 1 95 ? 2.252 -11.508 9.993 1.00 91.81 95 ASP A O 1
ATOM 760 N N . PRO A 1 96 ? 3.952 -10.085 9.640 1.00 92.38 96 PRO A N 1
ATOM 761 C CA . PRO A 1 96 ? 3.585 -9.208 10.749 1.00 92.38 96 PRO A CA 1
ATOM 762 C C . PRO A 1 96 ? 2.206 -8.546 10.584 1.00 92.38 96 PRO A C 1
ATOM 764 O O . PRO A 1 96 ? 1.633 -8.104 11.575 1.00 92.38 96 PRO A O 1
ATOM 767 N N . TYR A 1 97 ? 1.659 -8.500 9.365 1.00 93.69 97 TYR A N 1
ATOM 768 C CA . TYR A 1 97 ? 0.309 -8.017 9.069 1.00 93.69 97 TYR A CA 1
ATOM 769 C C . TYR A 1 97 ? -0.723 -9.149 8.940 1.00 93.69 97 TYR A C 1
ATOM 771 O O . TYR A 1 97 ? -1.849 -8.912 8.500 1.00 93.69 97 TYR A O 1
ATOM 779 N N . TYR A 1 98 ? -0.369 -10.388 9.296 1.00 94.88 98 TYR A N 1
ATOM 780 C CA . TYR A 1 98 ? -1.291 -11.517 9.234 1.00 94.88 98 TYR A CA 1
ATOM 781 C C . TYR A 1 98 ? -2.469 -11.336 10.199 1.00 94.88 98 TYR A C 1
ATOM 783 O O . TYR A 1 98 ? -2.296 -11.164 11.406 1.00 94.88 98 TYR A O 1
ATOM 791 N N . ILE A 1 99 ? -3.685 -11.447 9.662 1.00 95.50 99 ILE A N 1
ATOM 792 C CA . ILE A 1 99 ? -4.932 -11.425 10.428 1.00 95.50 99 ILE A CA 1
ATOM 793 C C . ILE A 1 99 ? -5.434 -12.873 10.567 1.00 95.50 99 ILE A C 1
ATOM 795 O O . ILE A 1 99 ? -5.791 -13.484 9.554 1.00 95.50 99 ILE A O 1
ATOM 799 N N . PRO A 1 100 ? -5.471 -13.449 11.785 1.00 95.00 100 PRO A N 1
ATOM 800 C CA . PRO A 1 100 ? -5.951 -14.812 12.000 1.00 95.00 100 PRO A CA 1
ATOM 801 C C . PRO A 1 100 ? -7.409 -15.014 11.570 1.00 95.00 100 PRO A C 1
ATOM 803 O O . PRO A 1 100 ? -8.248 -14.134 11.739 1.00 95.00 100 PRO A O 1
ATOM 806 N N . TYR A 1 101 ? -7.742 -16.201 11.058 1.00 92.00 101 TYR A N 1
ATOM 807 C CA . TYR A 1 101 ? -9.106 -16.505 10.600 1.00 92.00 101 TYR A CA 1
ATOM 808 C C . TYR A 1 101 ? -10.157 -16.499 11.721 1.00 92.00 101 TYR A C 1
ATOM 810 O O . TYR A 1 101 ? -11.327 -16.253 11.447 1.00 92.00 101 TYR A O 1
ATOM 818 N N . ASP A 1 102 ? -9.743 -16.771 12.958 1.00 95.12 102 ASP A N 1
ATOM 819 C CA . ASP A 1 102 ? -10.568 -16.767 14.171 1.00 95.12 102 ASP A CA 1
ATOM 820 C C . ASP A 1 102 ? -10.512 -15.420 14.914 1.00 95.12 102 ASP A C 1
ATOM 822 O O . ASP A 1 102 ? -10.945 -15.326 16.062 1.00 95.12 102 ASP A O 1
ATOM 826 N N . ILE A 1 103 ? -9.968 -14.363 14.291 1.00 97.38 103 ILE A N 1
ATOM 827 C CA . ILE A 1 103 ? -9.774 -13.070 14.962 1.00 97.38 103 ILE A CA 1
ATOM 828 C C . ILE A 1 103 ? -11.082 -12.486 15.501 1.00 97.38 103 ILE A C 1
ATOM 830 O O . ILE A 1 103 ? -11.091 -11.868 16.560 1.00 97.38 103 ILE A O 1
ATOM 834 N N . PHE A 1 104 ? -12.189 -12.709 14.793 1.00 97.75 104 PHE A N 1
ATOM 835 C CA . PHE A 1 104 ? -13.491 -12.140 15.126 1.00 97.75 104 PHE A CA 1
ATOM 836 C C . PHE A 1 104 ? -14.275 -12.950 16.161 1.00 97.75 104 PHE A C 1
ATOM 838 O O . PHE A 1 104 ? -15.362 -12.522 16.540 1.00 97.75 104 PHE A O 1
ATOM 845 N N . ASP A 1 105 ? -13.751 -14.075 16.652 1.00 97.56 105 ASP A N 1
ATOM 846 C CA . ASP A 1 105 ? -14.422 -14.872 17.688 1.00 97.56 105 ASP A CA 1
ATOM 847 C C . ASP A 1 105 ? -14.398 -14.172 19.063 1.00 97.56 105 ASP A C 1
ATOM 849 O O . ASP A 1 105 ? -15.212 -14.483 19.932 1.00 97.56 105 ASP A O 1
ATOM 853 N N . ASP A 1 106 ? -13.492 -13.206 19.256 1.00 97.19 106 ASP A N 1
ATOM 854 C CA . ASP A 1 106 ? -13.280 -12.484 20.514 1.00 97.19 106 ASP A CA 1
ATOM 855 C C . ASP A 1 106 ? -12.858 -11.028 20.250 1.00 97.19 106 ASP A C 1
ATOM 857 O O . ASP A 1 106 ? -11.818 -10.759 19.644 1.00 97.19 106 ASP A O 1
ATOM 861 N N . VAL A 1 107 ? -13.648 -10.074 20.743 1.00 96.44 107 VAL A N 1
ATOM 862 C CA . VAL A 1 107 ? -13.381 -8.639 20.576 1.00 96.44 107 VAL A CA 1
ATOM 863 C C . VAL A 1 107 ? -12.064 -8.193 21.220 1.00 96.44 107 VAL A C 1
ATOM 865 O O . VAL A 1 107 ? -11.385 -7.331 20.673 1.00 96.44 107 VAL A O 1
ATOM 868 N N . GLU A 1 108 ? -11.636 -8.814 22.322 1.00 96.75 108 GLU A N 1
ATOM 869 C CA . GLU A 1 108 ? -10.370 -8.477 22.991 1.00 96.75 108 GLU A CA 1
ATOM 870 C C . GLU A 1 108 ? -9.158 -8.935 22.164 1.00 96.75 108 GLU A C 1
ATOM 872 O O . GLU A 1 108 ? -8.045 -8.415 22.300 1.00 96.75 108 GLU A O 1
ATOM 877 N N . ARG A 1 109 ? -9.335 -9.941 21.298 1.00 97.25 109 ARG A N 1
ATOM 878 C CA . ARG A 1 109 ? -8.321 -10.319 20.306 1.00 97.25 109 ARG A CA 1
ATOM 879 C C . ARG A 1 109 ? -8.281 -9.330 19.150 1.00 97.25 109 ARG A C 1
ATOM 881 O O . ARG A 1 109 ? -7.178 -8.977 18.739 1.00 97.25 109 ARG A O 1
ATOM 888 N N . VAL A 1 110 ? -9.441 -8.874 18.666 1.00 97.12 110 VAL A N 1
ATOM 889 C CA . VAL A 1 110 ? -9.522 -7.817 17.642 1.00 97.12 110 VAL A CA 1
ATOM 890 C C . VAL A 1 110 ? -8.786 -6.572 18.125 1.00 97.12 110 VAL A C 1
ATOM 892 O O . VAL A 1 110 ? -7.878 -6.114 17.440 1.00 97.12 110 VAL A O 1
ATOM 895 N N . GLU A 1 111 ? -9.130 -6.071 19.313 1.00 95.00 111 GLU A N 1
ATOM 896 C CA . GLU A 1 111 ? -8.551 -4.851 19.887 1.00 95.00 111 GLU A CA 1
ATOM 897 C C . GLU A 1 111 ? -7.020 -4.953 19.982 1.00 95.00 111 GLU A C 1
ATOM 899 O O . GLU A 1 111 ? -6.319 -4.101 19.440 1.00 95.00 111 GLU A O 1
ATOM 904 N N . ARG A 1 112 ? -6.490 -6.050 20.544 1.00 96.00 112 ARG A N 1
ATOM 905 C CA . ARG A 1 112 ? -5.035 -6.275 20.643 1.00 96.00 112 ARG A CA 1
ATOM 906 C C . ARG A 1 112 ? -4.341 -6.407 19.291 1.00 96.00 112 ARG A C 1
ATOM 908 O O . ARG A 1 112 ? -3.219 -5.934 19.134 1.00 96.00 112 ARG A O 1
ATOM 915 N N . LEU A 1 113 ? -4.954 -7.093 18.323 1.00 95.88 113 LEU A N 1
ATOM 916 C CA . LEU A 1 113 ? -4.372 -7.202 16.985 1.00 95.88 113 LEU A CA 1
ATOM 917 C C . LEU A 1 113 ? -4.326 -5.829 16.318 1.00 95.88 113 LEU A C 1
ATOM 919 O O . LEU A 1 113 ? -3.290 -5.460 15.780 1.00 95.88 113 LEU A O 1
ATOM 923 N N . VAL A 1 114 ? -5.428 -5.083 16.362 1.00 94.19 114 VAL A N 1
ATOM 924 C CA . VAL A 1 114 ? -5.523 -3.743 15.778 1.00 94.19 114 VAL A CA 1
ATOM 925 C C . VAL A 1 114 ? -4.489 -2.814 16.403 1.00 94.19 114 VAL A C 1
ATOM 927 O O . VAL A 1 114 ? -3.781 -2.145 15.661 1.00 94.19 114 VAL A O 1
ATOM 930 N N . GLU A 1 115 ? -4.335 -2.817 17.729 1.00 91.19 115 GLU A N 1
ATOM 931 C CA . GLU A 1 115 ? -3.283 -2.057 18.418 1.00 91.19 115 GLU A CA 1
ATOM 932 C C . GLU A 1 115 ? -1.888 -2.405 17.879 1.00 91.19 115 GLU A C 1
ATOM 934 O O . GLU A 1 115 ? -1.166 -1.514 17.432 1.00 91.19 115 GLU A O 1
ATOM 939 N N . ASN A 1 116 ? -1.543 -3.695 17.808 1.00 92.81 116 ASN A N 1
ATOM 940 C CA . ASN A 1 116 ? -0.256 -4.138 17.260 1.00 92.81 116 ASN A CA 1
ATOM 941 C C . ASN A 1 116 ? -0.064 -3.721 15.791 1.00 92.81 116 ASN A C 1
ATOM 943 O O . ASN A 1 116 ? 1.031 -3.331 15.391 1.00 92.81 116 ASN A O 1
ATOM 947 N N . LEU A 1 117 ? -1.108 -3.811 14.961 1.00 93.00 117 LEU A N 1
ATOM 948 C CA . LEU A 1 117 ? -1.025 -3.432 13.550 1.00 93.00 117 LEU A CA 1
ATOM 949 C C . LEU A 1 117 ? -0.890 -1.916 13.372 1.00 93.00 117 LEU A C 1
ATOM 951 O O . LEU A 1 117 ? -0.157 -1.483 12.486 1.00 93.00 117 LEU A O 1
ATOM 955 N N . LEU A 1 118 ? -1.546 -1.114 14.214 1.00 87.06 118 LEU A N 1
ATOM 956 C CA . LEU A 1 118 ? -1.399 0.342 14.219 1.00 87.06 118 LEU A CA 1
ATOM 957 C C . LEU A 1 118 ? 0.010 0.766 14.653 1.00 87.06 118 LEU A C 1
ATOM 959 O O . LEU A 1 118 ? 0.562 1.698 14.075 1.00 87.06 118 LEU A O 1
ATOM 963 N N . GLU A 1 119 ? 0.646 0.048 15.584 1.00 84.75 119 GLU A N 1
ATOM 964 C CA . GLU A 1 119 ? 2.069 0.260 15.901 1.00 84.75 119 GLU A CA 1
ATOM 965 C C . GLU A 1 119 ? 2.991 -0.044 14.709 1.00 84.75 119 GLU A C 1
ATOM 967 O O . GLU A 1 119 ? 4.069 0.538 14.572 1.00 84.75 119 GLU A O 1
ATOM 972 N N . LEU A 1 120 ? 2.580 -0.944 13.816 1.00 85.12 120 LEU A N 1
ATOM 973 C CA . LEU A 1 120 ? 3.293 -1.237 12.573 1.00 85.12 120 LEU A CA 1
ATOM 974 C C . LEU A 1 120 ? 2.910 -0.298 11.427 1.00 85.12 120 LEU A C 1
ATOM 976 O O . LEU A 1 120 ? 3.579 -0.309 10.396 1.00 85.12 120 LEU A O 1
ATOM 980 N N . ASP A 1 121 ? 1.851 0.494 11.552 1.00 81.81 121 ASP A N 1
ATOM 981 C CA . ASP A 1 121 ? 1.317 1.345 10.493 1.00 81.81 121 ASP A CA 1
ATOM 982 C C . ASP A 1 121 ? 1.612 2.822 10.783 1.00 81.81 121 ASP A C 1
ATOM 984 O O . ASP A 1 121 ? 0.759 3.608 11.176 1.00 81.81 121 ASP A O 1
ATOM 988 N N . HIS A 1 122 ? 2.871 3.211 10.567 1.00 75.69 122 HIS A N 1
ATOM 989 C CA . HIS A 1 122 ? 3.279 4.622 10.493 1.00 75.69 122 HIS A CA 1
ATOM 990 C C . HIS A 1 122 ? 3.332 5.068 9.021 1.00 75.69 122 HIS A C 1
ATOM 992 O O . HIS A 1 122 ? 4.368 4.868 8.380 1.00 75.69 122 HIS A O 1
ATOM 998 N N . PRO A 1 123 ? 2.245 5.595 8.429 1.00 71.56 123 PRO A N 1
ATOM 999 C CA . PRO A 1 123 ? 2.175 5.821 6.986 1.00 71.56 123 PRO A CA 1
ATOM 1000 C C . PRO A 1 123 ? 2.846 7.130 6.537 1.00 71.56 123 PRO A C 1
ATOM 1002 O O . PRO A 1 123 ? 3.039 7.341 5.336 1.00 71.56 123 PRO A O 1
ATOM 1005 N N . GLY A 1 124 ? 3.156 8.024 7.483 1.00 86.50 124 GLY A N 1
ATOM 1006 C CA . GLY A 1 124 ? 3.644 9.373 7.217 1.00 86.50 124 GLY A CA 1
ATOM 1007 C C . GLY A 1 124 ? 5.139 9.436 6.904 1.00 86.50 124 GLY A C 1
ATOM 1008 O O . GLY A 1 124 ? 5.977 8.901 7.631 1.00 86.50 124 GLY A O 1
ATOM 1009 N N . LEU A 1 125 ? 5.473 10.180 5.855 1.00 91.00 125 LEU A N 1
ATOM 1010 C CA . LEU A 1 125 ? 6.832 10.481 5.428 1.00 91.00 125 LEU A CA 1
ATOM 1011 C C . LEU A 1 125 ? 7.087 11.981 5.527 1.00 91.00 125 LEU A C 1
ATOM 1013 O O . LEU A 1 125 ? 6.360 12.772 4.926 1.00 91.00 125 LEU A O 1
ATOM 1017 N N . LEU A 1 126 ? 8.139 12.371 6.242 1.00 91.62 126 LEU A N 1
ATOM 1018 C CA . LEU A 1 126 ? 8.642 13.740 6.273 1.00 91.62 126 LEU A CA 1
ATOM 1019 C C . LEU A 1 126 ? 9.020 14.186 4.860 1.00 91.62 126 LEU A C 1
ATOM 1021 O O . LEU A 1 126 ? 9.694 13.462 4.129 1.00 91.62 126 LEU A O 1
ATOM 1025 N N . THR A 1 127 ? 8.625 15.400 4.476 1.00 92.19 127 THR A N 1
ATOM 1026 C CA . THR A 1 127 ? 8.959 15.895 3.130 1.00 92.19 127 THR A CA 1
ATOM 1027 C C . THR A 1 127 ? 10.398 16.363 3.007 1.00 92.19 127 THR A C 1
ATOM 1029 O O . THR A 1 127 ? 10.955 16.325 1.918 1.00 92.19 127 THR A O 1
ATOM 1032 N N . HIS A 1 128 ? 10.990 16.892 4.082 1.00 90.44 128 HIS A N 1
ATOM 1033 C CA . HIS A 1 128 ? 12.282 17.591 4.035 1.00 90.44 128 HIS A CA 1
ATOM 1034 C C . HIS A 1 128 ? 12.367 18.678 2.947 1.00 90.44 128 HIS A C 1
ATOM 1036 O O . HIS A 1 128 ? 13.427 18.932 2.378 1.00 90.44 128 HIS A O 1
ATOM 1042 N N . GLY A 1 129 ? 11.235 19.311 2.628 1.00 90.19 129 GLY A N 1
ATOM 1043 C CA . GLY A 1 129 ? 11.142 20.290 1.544 1.00 90.19 129 GLY A CA 1
ATOM 1044 C C . GLY A 1 129 ? 11.129 19.683 0.137 1.00 90.19 129 GLY A C 1
ATOM 1045 O O . GLY A 1 129 ? 10.971 20.426 -0.832 1.00 90.19 129 GLY A O 1
ATOM 1046 N N . GLN A 1 130 ? 11.241 18.357 -0.000 1.00 92.31 130 GLN A N 1
ATOM 1047 C CA . GLN A 1 130 ? 11.013 17.666 -1.262 1.00 92.31 130 GLN A CA 1
ATOM 1048 C C . GLN A 1 130 ? 9.549 17.839 -1.670 1.00 92.31 130 GLN A C 1
ATOM 1050 O O . GLN A 1 130 ? 8.610 17.546 -0.924 1.00 92.31 130 GLN A O 1
ATOM 1055 N N . LYS A 1 131 ? 9.362 18.335 -2.888 1.00 92.88 131 LYS A N 1
ATOM 1056 C CA . LYS A 1 131 ? 8.056 18.452 -3.526 1.00 92.88 131 LYS A CA 1
ATOM 1057 C C . LYS A 1 131 ? 7.811 17.234 -4.399 1.00 92.88 131 LYS A C 1
ATOM 1059 O O . LYS A 1 131 ? 8.748 16.677 -4.964 1.00 92.88 131 LYS A O 1
ATOM 1064 N N . THR A 1 132 ? 6.549 16.861 -4.532 1.00 94.50 132 THR A N 1
ATOM 1065 C CA . THR A 1 132 ? 6.114 15.851 -5.494 1.00 94.50 132 THR A CA 1
ATOM 1066 C C . THR A 1 132 ? 4.890 16.359 -6.248 1.00 94.50 132 THR A C 1
ATOM 1068 O O . THR A 1 132 ? 4.458 17.503 -6.081 1.00 94.50 132 THR A O 1
ATOM 1071 N N . SER A 1 133 ? 4.368 15.553 -7.156 1.00 94.88 133 SER A N 1
ATOM 1072 C CA . SER A 1 133 ? 3.236 15.907 -8.000 1.00 94.88 133 SER A CA 1
ATOM 1073 C C . SER A 1 133 ? 2.230 14.769 -8.064 1.00 94.88 133 SER A C 1
ATOM 1075 O O . SER A 1 133 ? 2.492 13.664 -7.606 1.00 94.88 133 SER A O 1
ATOM 1077 N N . TYR A 1 134 ? 1.061 15.052 -8.620 1.00 94.19 134 TYR A N 1
ATOM 1078 C CA . TYR A 1 134 ? 0.060 14.051 -8.954 1.00 94.19 134 TYR A CA 1
ATOM 1079 C C . TYR A 1 134 ? -0.562 14.368 -10.313 1.00 94.19 134 TYR A C 1
ATOM 1081 O O . TYR A 1 134 ? -0.526 15.508 -10.787 1.00 94.19 134 TYR A O 1
ATOM 1089 N N . MET A 1 135 ? -1.144 13.352 -10.947 1.00 94.75 135 MET A N 1
ATOM 1090 C CA . MET A 1 135 ? -1.920 13.529 -12.170 1.00 94.75 135 MET A CA 1
ATOM 1091 C C . MET A 1 135 ? -3.353 13.927 -11.806 1.00 94.75 135 MET A C 1
ATOM 1093 O O . MET A 1 135 ? -4.064 13.165 -11.151 1.00 94.75 135 MET A O 1
ATOM 1097 N N . GLY A 1 136 ? -3.774 15.124 -12.211 1.00 94.75 136 GLY A N 1
ATOM 1098 C CA . GLY A 1 136 ? -5.150 15.585 -12.056 1.00 94.75 136 GLY A CA 1
ATOM 1099 C C . GLY A 1 136 ? -6.119 14.848 -12.984 1.00 94.75 136 GLY A C 1
ATOM 1100 O O . GLY A 1 136 ? -5.723 14.277 -13.997 1.00 94.75 136 GLY A O 1
ATOM 1101 N N . VAL A 1 137 ? -7.416 14.919 -12.672 1.00 93.50 137 VAL A N 1
ATOM 1102 C CA . VAL A 1 137 ? -8.502 14.323 -13.484 1.00 93.50 137 VAL A CA 1
ATOM 1103 C C . VAL A 1 137 ? -8.574 14.864 -14.918 1.00 93.50 137 VAL A C 1
ATOM 1105 O O . VAL A 1 137 ? -9.170 14.249 -15.793 1.00 93.50 137 VAL A O 1
ATOM 1108 N N . ASP A 1 138 ? -7.965 16.022 -15.164 1.00 96.44 138 ASP A N 1
ATOM 1109 C CA . ASP A 1 138 ? -7.813 16.660 -16.470 1.00 96.44 138 ASP A CA 1
ATOM 1110 C C . ASP A 1 138 ? -6.535 16.226 -17.210 1.00 96.44 138 ASP A C 1
ATOM 1112 O O . ASP A 1 138 ? -6.161 16.854 -18.200 1.00 96.44 138 ASP A O 1
ATOM 1116 N N . ASN A 1 139 ? -5.859 15.176 -16.728 1.00 94.94 139 ASN A N 1
ATOM 1117 C CA . ASN A 1 139 ? -4.564 14.687 -17.208 1.00 94.94 139 ASN A CA 1
ATOM 1118 C C . ASN A 1 139 ? -3.460 15.753 -17.179 1.00 94.94 139 ASN A C 1
ATOM 1120 O O . ASN A 1 139 ? -2.544 15.743 -18.004 1.00 94.94 139 ASN A O 1
ATOM 1124 N N . LYS A 1 140 ? -3.542 16.693 -16.232 1.00 97.12 140 LYS A N 1
ATOM 1125 C CA . LYS A 1 140 ? -2.487 17.680 -15.998 1.00 97.12 140 LYS A CA 1
ATOM 1126 C C . LYS A 1 140 ? -1.740 17.354 -14.723 1.00 97.12 140 LYS A C 1
ATOM 1128 O O . LYS A 1 140 ? -2.345 17.104 -13.682 1.00 97.12 140 LYS A O 1
ATOM 1133 N N . LEU A 1 141 ? -0.418 17.428 -14.806 1.00 95.94 141 LEU A N 1
ATOM 1134 C CA . LEU A 1 141 ? 0.444 17.333 -13.641 1.00 95.94 141 LEU A CA 1
ATOM 1135 C C . LEU A 1 141 ? 0.212 18.545 -12.730 1.00 95.94 141 LEU A C 1
ATOM 1137 O O . LEU A 1 141 ? 0.185 19.686 -13.198 1.00 95.94 141 LEU A O 1
ATOM 1141 N N . ARG A 1 142 ? 0.040 18.294 -11.435 1.00 96.19 142 ARG A N 1
ATOM 1142 C CA . ARG A 1 142 ? -0.162 19.320 -10.407 1.00 96.19 142 ARG A CA 1
ATOM 1143 C C . ARG A 1 142 ? 0.763 19.053 -9.232 1.00 96.19 142 ARG A C 1
ATOM 1145 O O . ARG A 1 142 ? 1.017 17.897 -8.905 1.00 96.19 142 ARG A O 1
ATOM 1152 N N . GLU A 1 143 ? 1.233 20.117 -8.586 1.00 95.31 143 GLU A N 1
ATOM 1153 C CA . GLU A 1 143 ? 1.984 19.994 -7.335 1.00 95.31 143 GLU A CA 1
ATOM 1154 C C . GLU A 1 143 ? 1.093 19.330 -6.277 1.00 95.31 143 GLU A C 1
ATOM 1156 O O . GLU A 1 143 ? -0.058 19.731 -6.084 1.00 95.31 143 GLU A O 1
ATOM 1161 N N . LEU A 1 144 ? 1.618 18.301 -5.611 1.00 94.00 144 LEU A N 1
ATOM 1162 C CA . LEU A 1 144 ? 0.951 17.682 -4.476 1.00 94.00 144 LEU A CA 1
ATOM 1163 C C . LEU A 1 144 ? 1.351 18.458 -3.225 1.00 94.00 144 LEU A C 1
ATOM 1165 O O . LEU A 1 144 ? 2.505 18.412 -2.810 1.00 94.00 14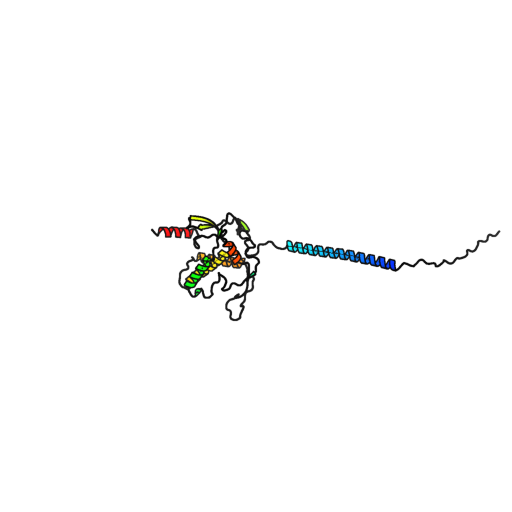4 LEU A O 1
ATOM 1169 N N . THR A 1 145 ? 0.412 19.190 -2.632 1.00 93.56 145 THR A N 1
ATOM 1170 C CA . THR A 1 145 ? 0.665 19.900 -1.376 1.00 93.56 145 THR A CA 1
ATOM 1171 C C . THR A 1 145 ? 0.750 18.893 -0.224 1.00 93.56 145 THR A C 1
ATOM 1173 O O . THR A 1 145 ? -0.138 18.044 -0.112 1.00 93.56 145 THR A O 1
ATOM 1176 N N . PRO A 1 146 ? 1.789 18.949 0.629 1.00 91.44 146 PRO A N 1
ATOM 1177 C CA . PRO A 1 146 ? 1.883 18.059 1.778 1.00 91.44 146 PRO A CA 1
ATOM 1178 C C . PRO A 1 146 ? 0.825 18.383 2.828 1.00 91.44 146 PRO A C 1
ATOM 1180 O O . PRO A 1 146 ? 0.371 19.521 2.949 1.00 91.44 146 PRO A O 1
ATOM 1183 N N . THR A 1 147 ? 0.460 17.370 3.608 1.00 88.75 147 THR A N 1
ATOM 1184 C CA . THR A 1 147 ? -0.414 17.527 4.777 1.00 88.75 147 THR A CA 1
ATOM 1185 C C . THR A 1 147 ? 0.416 17.965 5.980 1.00 88.75 147 THR A C 1
ATOM 1187 O O . THR A 1 147 ? 1.586 17.602 6.084 1.00 88.75 147 THR A O 1
ATOM 1190 N N . THR A 1 148 ? -0.166 18.730 6.899 1.00 86.81 148 THR A N 1
ATOM 1191 C CA . THR A 1 148 ? 0.488 19.077 8.167 1.00 86.81 148 THR A CA 1
ATOM 1192 C C . THR A 1 148 ? 0.212 17.998 9.209 1.00 86.81 148 THR A C 1
ATOM 1194 O O . THR A 1 148 ? -0.946 17.702 9.498 1.00 86.81 148 THR A O 1
ATOM 1197 N N . ALA A 1 149 ? 1.271 17.432 9.782 1.00 83.88 149 ALA A N 1
ATOM 1198 C CA . ALA A 1 149 ? 1.217 16.561 10.951 1.00 83.88 149 ALA A CA 1
ATOM 1199 C C . ALA A 1 149 ? 1.808 17.265 12.179 1.00 83.88 149 ALA A C 1
ATOM 1201 O O . ALA A 1 149 ? 2.461 18.305 12.068 1.00 83.88 149 ALA A O 1
ATOM 1202 N N . TYR A 1 150 ? 1.554 16.686 13.352 1.00 82.06 150 TYR A N 1
ATOM 1203 C CA . TYR A 1 150 ? 1.811 17.306 14.647 1.00 82.06 150 TYR A CA 1
ATOM 1204 C C . TYR A 1 150 ? 2.542 16.354 15.595 1.00 82.06 150 TYR A C 1
ATOM 1206 O O . TYR A 1 150 ? 2.169 15.191 15.706 1.00 82.06 150 TYR A O 1
ATOM 1214 N N . ARG A 1 151 ? 3.533 16.840 16.343 1.00 77.38 151 ARG A N 1
ATOM 1215 C CA . ARG A 1 151 ? 4.174 16.091 17.440 1.00 77.38 151 ARG A CA 1
ATOM 1216 C C . ARG A 1 151 ? 4.366 16.966 18.671 1.00 77.38 151 ARG A C 1
ATOM 1218 O O . ARG A 1 151 ? 4.112 18.172 18.627 1.00 77.38 151 ARG A O 1
ATOM 1225 N N . ASN A 1 152 ? 4.817 16.351 19.758 1.00 76.50 152 ASN A N 1
ATOM 1226 C CA . ASN A 1 152 ? 4.993 16.976 21.061 1.00 76.50 152 ASN A CA 1
ATOM 1227 C C . ASN A 1 152 ? 3.696 17.647 21.542 1.00 76.50 152 ASN A C 1
ATOM 1229 O O . ASN A 1 152 ? 3.678 18.847 21.817 1.00 76.50 152 ASN A O 1
ATOM 1233 N N . ASN A 1 153 ? 2.598 16.887 21.597 1.00 74.62 153 ASN A N 1
ATOM 1234 C CA . ASN A 1 153 ? 1.278 17.378 22.005 1.00 74.62 153 ASN A CA 1
ATOM 1235 C C . ASN A 1 153 ? 0.829 18.619 21.202 1.00 74.62 153 ASN A C 1
ATOM 1237 O O . ASN A 1 153 ? 0.487 19.661 21.758 1.00 74.62 153 ASN A O 1
ATOM 1241 N N . MET A 1 154 ? 0.898 18.514 19.870 1.00 74.62 154 MET A N 1
ATOM 1242 C CA . MET A 1 154 ? 0.505 19.560 18.912 1.00 74.62 154 MET A CA 1
ATOM 1243 C C . MET A 1 154 ? 1.319 20.862 18.943 1.00 74.62 154 MET A C 1
ATOM 1245 O O . MET A 1 154 ? 0.909 21.854 18.342 1.00 74.62 154 MET A O 1
ATOM 1249 N N . THR A 1 155 ? 2.472 20.883 19.610 1.00 78.62 155 THR A N 1
ATOM 1250 C CA . THR A 1 155 ? 3.321 22.085 19.663 1.00 78.62 155 THR A CA 1
ATOM 1251 C C . THR A 1 155 ? 4.245 22.222 18.458 1.00 78.62 155 THR A C 1
ATOM 1253 O O . THR A 1 155 ? 4.725 23.319 18.174 1.00 78.62 155 THR A O 1
ATOM 1256 N N . GLU A 1 156 ? 4.485 21.130 17.736 1.00 82.56 156 GLU A N 1
ATOM 1257 C CA . GLU A 1 156 ? 5.378 21.112 16.590 1.00 82.56 156 GLU A CA 1
ATOM 1258 C C . GLU A 1 156 ? 4.658 20.608 15.343 1.00 82.56 156 GLU A C 1
ATOM 1260 O O . GLU A 1 156 ? 4.230 19.455 15.286 1.00 82.56 156 GLU A O 1
ATOM 1265 N N . GLU A 1 157 ? 4.557 21.483 14.343 1.00 86.88 157 GLU A N 1
ATOM 1266 C CA . GLU A 1 157 ? 3.968 21.194 13.037 1.00 86.88 157 GLU A CA 1
ATOM 1267 C C . GLU A 1 157 ? 5.051 20.808 12.030 1.00 86.88 157 GLU A C 1
ATOM 1269 O O . GLU A 1 157 ? 6.113 21.434 11.972 1.00 86.88 157 GLU A O 1
ATOM 1274 N N . PHE A 1 158 ? 4.776 19.820 11.185 1.00 86.19 158 PHE A N 1
ATOM 1275 C CA . PHE A 1 158 ? 5.692 19.443 10.115 1.00 86.19 158 PHE A CA 1
ATOM 1276 C C . PHE A 1 158 ? 4.955 18.850 8.904 1.00 86.19 158 PHE A C 1
ATOM 1278 O O . PHE A 1 158 ? 3.935 18.176 9.055 1.00 86.19 158 PHE A O 1
ATOM 1285 N N . PRO A 1 159 ? 5.453 19.097 7.679 1.00 90.62 159 PRO A N 1
ATOM 1286 C CA . PRO A 1 159 ? 4.822 18.612 6.459 1.00 90.62 159 PRO A CA 1
ATOM 1287 C C . PRO A 1 159 ? 5.106 17.123 6.231 1.00 90.62 159 PRO A C 1
ATOM 1289 O O . PRO A 1 159 ? 6.253 16.673 6.345 1.00 90.62 159 PRO A O 1
ATOM 1292 N N . VAL A 1 160 ? 4.077 16.387 5.815 1.00 91.69 160 VAL A N 1
ATOM 1293 C CA . VAL A 1 160 ? 4.144 14.957 5.506 1.00 91.69 160 VAL A CA 1
ATOM 1294 C C . VAL A 1 160 ? 3.419 14.592 4.212 1.00 91.69 160 VAL A C 1
ATOM 1296 O O . VAL A 1 160 ? 2.453 15.243 3.804 1.00 91.69 160 VAL A O 1
ATOM 1299 N N . TYR A 1 161 ? 3.863 13.500 3.594 1.00 92.62 161 TYR A N 1
ATOM 1300 C CA . TYR A 1 161 ? 3.090 12.741 2.612 1.00 92.62 161 TYR A CA 1
ATOM 1301 C C . TYR A 1 161 ? 2.786 11.343 3.143 1.00 92.62 161 TYR A C 1
ATOM 1303 O O . TYR A 1 161 ? 3.494 10.833 4.006 1.00 92.62 161 TYR A O 1
ATOM 1311 N N . PHE A 1 162 ? 1.770 10.701 2.577 1.00 91.06 162 PHE A N 1
ATOM 1312 C CA . PHE A 1 162 ? 1.422 9.315 2.872 1.00 91.06 162 PHE A CA 1
ATOM 1313 C C . PHE A 1 162 ? 1.634 8.462 1.628 1.00 91.06 162 PHE A C 1
ATOM 1315 O O . PHE A 1 162 ? 1.217 8.845 0.530 1.00 91.06 162 PHE A O 1
ATOM 1322 N N . THR A 1 163 ? 2.268 7.299 1.777 1.00 91.56 163 THR A N 1
ATOM 1323 C CA . THR A 1 163 ? 2.345 6.353 0.655 1.00 91.56 163 THR A CA 1
ATOM 1324 C C . THR A 1 163 ? 1.012 5.629 0.496 1.00 91.56 163 THR A C 1
ATOM 1326 O O . THR A 1 163 ? 0.342 5.298 1.478 1.00 91.56 163 THR A O 1
ATOM 1329 N N . ARG A 1 164 ? 0.620 5.335 -0.751 1.00 92.44 164 ARG A N 1
ATOM 1330 C CA . ARG A 1 164 ? -0.642 4.619 -1.009 1.00 92.44 164 ARG A CA 1
ATOM 1331 C C . ARG A 1 164 ? -0.652 3.219 -0.395 1.00 92.44 164 ARG A C 1
ATOM 1333 O O . ARG A 1 164 ? -1.699 2.803 0.078 1.00 92.44 164 ARG A O 1
ATOM 1340 N N . ALA A 1 165 ? 0.490 2.527 -0.369 1.00 93.25 165 ALA A N 1
ATOM 1341 C CA . ALA A 1 165 ? 0.595 1.183 0.198 1.00 93.25 165 ALA A CA 1
ATOM 1342 C C . ALA A 1 165 ? 0.296 1.165 1.707 1.00 93.25 165 ALA A C 1
ATOM 1344 O O . ALA A 1 165 ? -0.466 0.319 2.163 1.00 93.25 165 ALA A O 1
ATOM 1345 N N . PHE A 1 166 ? 0.833 2.125 2.471 1.00 92.81 166 PHE A N 1
ATOM 1346 C CA . PHE A 1 166 ? 0.533 2.218 3.903 1.00 92.81 166 PHE A CA 1
ATOM 1347 C C . PHE A 1 166 ? -0.908 2.673 4.145 1.00 92.81 166 PHE A C 1
ATOM 1349 O O . PHE A 1 166 ? -1.599 2.085 4.960 1.00 92.81 166 PHE A O 1
ATOM 1356 N N . HIS A 1 167 ? -1.428 3.623 3.360 1.00 92.81 167 HIS A N 1
ATOM 1357 C CA . HIS A 1 167 ? -2.836 4.025 3.470 1.00 92.81 167 HIS A CA 1
ATOM 1358 C C . HIS A 1 167 ? -3.816 2.874 3.157 1.00 92.81 167 HIS A C 1
ATOM 1360 O O . HIS A 1 167 ? -4.858 2.757 3.794 1.00 92.81 167 HIS A O 1
ATOM 1366 N N . GLN A 1 168 ? -3.488 1.990 2.210 1.00 95.12 168 GLN A N 1
ATOM 1367 C CA . GLN A 1 168 ? -4.266 0.773 1.951 1.00 95.12 168 GLN A CA 1
ATOM 1368 C C . GLN A 1 168 ? -4.224 -0.186 3.148 1.00 95.12 168 GLN A C 1
ATOM 1370 O O . GLN A 1 168 ? -5.267 -0.709 3.535 1.00 95.12 168 GLN A O 1
ATOM 1375 N N . MET A 1 169 ? -3.048 -0.394 3.749 1.00 95.25 169 MET A N 1
ATOM 1376 C CA . MET A 1 169 ? -2.912 -1.242 4.937 1.00 95.25 169 MET A CA 1
ATOM 1377 C C . MET A 1 169 ? -3.686 -0.668 6.130 1.00 95.25 169 MET A C 1
ATOM 1379 O O . MET A 1 169 ? -4.457 -1.390 6.755 1.00 95.25 169 MET A O 1
ATOM 1383 N N . HIS A 1 170 ? -3.587 0.643 6.359 1.00 93.00 170 HIS A N 1
ATOM 1384 C CA . HIS A 1 170 ? -4.387 1.377 7.337 1.00 93.00 170 HIS A CA 1
ATOM 1385 C C . HIS A 1 170 ? -5.884 1.071 7.201 1.00 93.00 170 HIS A C 1
ATOM 1387 O O . HIS A 1 170 ? -6.549 0.696 8.163 1.00 93.00 170 HIS A O 1
ATOM 1393 N N . CYS A 1 171 ? -6.411 1.136 5.974 1.00 94.94 171 CYS A N 1
ATOM 1394 C CA . CYS A 1 171 ? -7.815 0.839 5.694 1.00 94.94 171 CYS A CA 1
ATOM 1395 C C . CYS A 1 171 ? -8.207 -0.606 6.051 1.00 94.94 171 CYS A C 1
ATOM 1397 O O . CYS A 1 171 ? -9.321 -0.833 6.519 1.00 94.94 171 CYS A O 1
ATOM 1399 N N . ILE A 1 172 ? -7.315 -1.584 5.846 1.00 96.69 172 ILE A N 1
ATOM 1400 C CA . ILE A 1 172 ? -7.548 -2.984 6.244 1.00 96.69 172 ILE A CA 1
ATOM 1401 C C . ILE A 1 172 ? -7.625 -3.096 7.772 1.00 96.69 172 ILE A C 1
ATOM 1403 O O . ILE A 1 172 ? -8.514 -3.776 8.292 1.00 96.69 172 ILE A O 1
ATOM 1407 N N . ILE A 1 173 ? -6.737 -2.402 8.488 1.00 95.38 173 ILE A N 1
ATOM 1408 C CA . ILE A 1 173 ? -6.704 -2.381 9.955 1.00 95.38 173 ILE A CA 1
ATOM 1409 C C . ILE A 1 173 ? -8.001 -1.774 10.506 1.00 95.38 173 ILE A C 1
ATOM 1411 O O . ILE A 1 173 ? -8.670 -2.406 11.324 1.00 95.38 173 ILE A O 1
ATOM 1415 N N . LEU A 1 174 ? -8.413 -0.606 10.001 1.00 93.12 174 LEU A N 1
ATOM 1416 C CA . LEU A 1 174 ? -9.633 0.068 10.463 1.00 93.12 174 LEU A CA 1
ATOM 1417 C C . LEU A 1 174 ? -10.902 -0.727 10.144 1.00 93.12 174 LEU A C 1
ATOM 1419 O O . LEU A 1 174 ? -11.826 -0.785 10.954 1.00 93.12 174 LEU A O 1
ATOM 1423 N N . PHE A 1 175 ? -10.953 -1.380 8.980 1.00 95.00 175 PHE A N 1
ATOM 1424 C CA . PHE A 1 175 ? -12.079 -2.244 8.635 1.00 95.00 175 PHE A CA 1
ATOM 1425 C C . PHE A 1 175 ? -12.165 -3.461 9.566 1.00 95.00 175 PHE A C 1
ATOM 1427 O O . PHE A 1 175 ? -13.258 -3.825 10.002 1.00 95.00 175 PHE A O 1
ATOM 1434 N N . THR A 1 176 ? -11.019 -4.061 9.902 1.00 96.50 176 THR A N 1
ATOM 1435 C CA . THR A 1 176 ? -10.929 -5.168 10.868 1.00 96.50 176 THR A CA 1
ATOM 1436 C C . THR A 1 176 ? -11.439 -4.727 12.237 1.00 96.50 176 THR A C 1
ATOM 1438 O O . THR A 1 176 ? -12.247 -5.428 12.845 1.00 96.50 176 THR A O 1
ATOM 1441 N N . ASP A 1 177 ? -11.038 -3.537 12.683 1.00 95.50 177 ASP A N 1
ATOM 1442 C CA . ASP A 1 177 ? -11.493 -2.962 13.943 1.00 95.50 177 ASP A CA 1
ATOM 1443 C C . ASP A 1 177 ? -13.009 -2.734 13.977 1.00 95.50 177 ASP A C 1
ATOM 1445 O O . ASP A 1 177 ? -13.702 -3.237 14.867 1.00 95.50 177 ASP A O 1
ATOM 1449 N N . ALA A 1 178 ? -13.534 -2.016 12.980 1.00 95.62 178 ALA A N 1
ATOM 1450 C CA . ALA A 1 178 ? -14.950 -1.680 12.891 1.00 95.62 178 ALA A CA 1
ATOM 1451 C C . ALA A 1 178 ? -15.824 -2.934 12.818 1.00 95.62 178 ALA A C 1
ATOM 1453 O O . ALA A 1 178 ? -16.798 -3.066 13.561 1.00 95.62 178 ALA A O 1
ATOM 1454 N N . TYR A 1 179 ? -15.468 -3.874 11.939 1.00 96.69 179 TYR A N 1
ATOM 1455 C CA . TYR A 1 179 ? -16.228 -5.105 11.766 1.00 96.69 179 TYR A CA 1
ATOM 1456 C C . TYR A 1 179 ? -16.205 -5.966 13.033 1.00 96.69 179 TYR A C 1
ATOM 1458 O O . TYR A 1 179 ? -17.254 -6.459 13.453 1.00 96.69 179 TYR A O 1
ATOM 1466 N N . GLY A 1 180 ? -15.044 -6.091 13.684 1.00 97.12 180 GLY A N 1
ATOM 1467 C CA . GLY A 1 180 ? -14.921 -6.824 14.939 1.00 97.12 180 GLY A CA 1
ATOM 1468 C C . GLY A 1 180 ? -15.778 -6.229 16.056 1.00 97.12 180 GLY A C 1
ATOM 1469 O O . GLY A 1 180 ? -16.521 -6.960 16.702 1.00 97.12 180 GLY A O 1
ATOM 1470 N N . HIS A 1 181 ? -15.773 -4.908 16.237 1.00 96.31 181 HIS A N 1
ATOM 1471 C CA . HIS A 1 181 ? -16.642 -4.255 17.221 1.00 96.31 181 HIS A CA 1
ATOM 1472 C C . HIS A 1 181 ? -18.131 -4.514 16.945 1.00 96.31 181 HIS A C 1
ATOM 1474 O O . HIS A 1 181 ? -18.865 -4.933 17.845 1.00 96.31 181 HIS A O 1
ATOM 1480 N N . ILE A 1 182 ? -18.562 -4.333 15.692 1.00 96.06 182 ILE A N 1
ATOM 1481 C CA . ILE A 1 182 ? -19.964 -4.497 15.283 1.00 96.06 182 ILE A CA 1
ATOM 1482 C C . ILE A 1 182 ? -20.454 -5.932 15.515 1.00 96.06 182 ILE A C 1
ATOM 1484 O O . ILE A 1 182 ? -21.563 -6.124 16.018 1.00 96.06 182 ILE A O 1
ATOM 1488 N N . LEU A 1 183 ? -19.642 -6.944 15.189 1.00 97.50 183 LEU A N 1
ATOM 1489 C CA . LEU A 1 183 ? -20.001 -8.352 15.403 1.00 97.50 183 LEU A CA 1
ATOM 1490 C C . LEU A 1 183 ? -20.274 -8.687 16.873 1.00 97.50 183 LEU A C 1
ATOM 1492 O O . LEU A 1 183 ? -21.116 -9.535 17.163 1.00 97.50 183 LEU A O 1
ATOM 1496 N N . HIS A 1 184 ? -19.602 -7.995 17.791 1.00 97.06 184 HIS A N 1
ATOM 1497 C CA . HIS A 1 184 ? -19.749 -8.173 19.236 1.00 97.06 184 HIS A CA 1
ATOM 1498 C C . HIS A 1 184 ? -20.739 -7.183 19.868 1.00 97.06 184 HIS A C 1
ATOM 1500 O O . HIS A 1 184 ? -20.752 -7.001 21.085 1.00 97.06 184 HIS A O 1
ATOM 1506 N N . GLY A 1 185 ? -21.583 -6.535 19.057 1.00 96.50 185 GLY A N 1
ATOM 1507 C CA . GLY A 1 185 ? -22.614 -5.607 19.527 1.00 96.50 185 GLY A CA 1
ATOM 1508 C C . GLY A 1 185 ? -22.070 -4.296 20.102 1.00 96.50 185 GLY A C 1
ATOM 1509 O O . GLY A 1 185 ? -22.807 -3.592 20.794 1.00 96.50 185 GLY A O 1
ATOM 1510 N N . LYS A 1 186 ? -20.798 -3.967 19.840 1.00 95.06 186 LYS A N 1
ATOM 1511 C CA . LYS A 1 186 ? -20.194 -2.674 20.177 1.00 95.06 186 LYS A CA 1
ATOM 1512 C C . LYS A 1 186 ? -20.370 -1.692 19.017 1.00 95.06 186 LYS A C 1
ATOM 1514 O O . LYS A 1 186 ? -20.488 -2.083 17.856 1.00 95.06 186 LYS A O 1
ATOM 1519 N N . GLU A 1 187 ? -20.364 -0.400 19.330 1.00 90.75 187 GLU A N 1
ATOM 1520 C CA . GLU A 1 187 ? -20.295 0.638 18.300 1.00 90.75 187 GLU A CA 1
ATOM 1521 C C . GLU A 1 187 ? -18.907 0.647 17.644 1.00 90.75 187 GLU A C 1
ATOM 1523 O O . GLU A 1 187 ? -17.893 0.392 18.297 1.00 90.75 187 GLU A O 1
ATOM 1528 N N . SER A 1 188 ? -18.867 0.943 16.343 1.00 89.50 188 SER A N 1
ATOM 1529 C CA . SER A 1 188 ? -17.610 1.187 15.632 1.00 89.50 188 SER A CA 1
ATOM 1530 C C . SER A 1 188 ? -16.940 2.440 16.190 1.00 89.50 188 SER A C 1
ATOM 1532 O O . SER A 1 188 ? -17.594 3.468 16.367 1.00 89.50 188 SER A O 1
ATOM 1534 N N . ARG A 1 189 ? -15.624 2.373 16.403 1.00 86.69 189 ARG A N 1
ATOM 1535 C CA . ARG A 1 189 ? -14.805 3.544 16.757 1.00 86.69 189 ARG A CA 1
ATOM 1536 C C . ARG A 1 189 ? -14.694 4.552 15.609 1.00 86.69 189 ARG A C 1
ATOM 1538 O O . ARG A 1 189 ? -14.466 5.735 15.839 1.00 86.69 189 ARG A O 1
ATOM 1545 N N . TRP A 1 190 ? -14.914 4.080 14.385 1.00 87.00 190 TRP A N 1
ATOM 1546 C CA . TRP A 1 190 ? -14.837 4.851 13.150 1.00 87.00 190 TRP A CA 1
ATOM 1547 C C . TRP A 1 190 ? -16.229 5.208 12.664 1.00 87.00 190 TRP A C 1
ATOM 1549 O O . TRP A 1 190 ? -17.134 4.364 12.672 1.00 87.00 190 TRP A O 1
ATOM 1559 N N . ASP A 1 191 ? -16.393 6.444 12.205 1.00 88.31 191 ASP A N 1
ATOM 1560 C CA . ASP A 1 191 ? -17.648 6.859 11.605 1.00 88.31 191 ASP A CA 1
ATOM 1561 C C . ASP A 1 191 ? -17.918 6.095 10.283 1.00 88.31 191 ASP A C 1
ATOM 1563 O O . ASP A 1 191 ? -16.990 5.625 9.609 1.00 88.31 191 ASP A O 1
ATOM 1567 N N . PRO A 1 192 ? -19.195 5.935 9.888 1.00 89.88 192 PRO A N 1
ATOM 1568 C CA . PRO A 1 192 ? -19.538 5.206 8.669 1.00 89.88 192 PRO A CA 1
ATOM 1569 C C . PRO A 1 192 ? -18.963 5.809 7.378 1.00 89.88 192 PRO A C 1
ATOM 1571 O O . PRO A 1 192 ? -18.755 5.075 6.411 1.00 89.88 192 PRO A O 1
ATOM 1574 N N . GLU A 1 193 ? -18.721 7.123 7.336 1.00 92.19 193 GLU A N 1
ATOM 1575 C CA . GLU A 1 193 ? -18.154 7.801 6.166 1.00 92.19 193 GLU A CA 1
ATOM 1576 C C . GLU A 1 193 ? -16.686 7.403 5.970 1.00 92.19 193 GLU A C 1
ATOM 1578 O O . GLU A 1 193 ? -16.280 7.061 4.857 1.00 92.19 193 GLU A O 1
ATOM 1583 N N . HIS A 1 194 ? -15.920 7.325 7.056 1.00 90.94 194 HIS A N 1
ATOM 1584 C CA . HIS A 1 194 ? -14.542 6.862 7.067 1.00 90.94 194 HIS A CA 1
ATOM 1585 C C . HIS A 1 194 ? -14.450 5.408 6.594 1.00 90.94 194 HIS A C 1
ATOM 1587 O O . HIS A 1 194 ? -13.638 5.082 5.729 1.00 90.94 194 HIS A O 1
ATOM 1593 N N . ILE A 1 195 ? -15.335 4.527 7.073 1.00 93.88 195 ILE A N 1
ATOM 1594 C CA . ILE A 1 195 ? -15.365 3.132 6.606 1.00 93.88 195 ILE A CA 1
ATOM 1595 C C . ILE A 1 195 ? -15.706 3.048 5.111 1.00 93.88 195 ILE A C 1
ATOM 1597 O O . ILE A 1 195 ? -15.087 2.271 4.378 1.00 93.88 195 ILE A O 1
ATOM 1601 N N . ALA A 1 196 ? -16.631 3.875 4.617 1.00 95.56 196 ALA A N 1
ATOM 1602 C CA . ALA A 1 196 ? -16.931 3.950 3.187 1.00 95.56 196 ALA A CA 1
ATOM 1603 C C . ALA A 1 196 ? -15.730 4.456 2.363 1.00 95.56 196 ALA A C 1
ATOM 1605 O O . ALA A 1 196 ? -15.471 3.943 1.269 1.00 95.56 196 ALA A O 1
ATOM 1606 N N . HIS A 1 197 ? -14.965 5.419 2.887 1.00 94.81 197 HIS A N 1
ATOM 1607 C CA . HIS A 1 197 ? -13.697 5.867 2.304 1.00 94.81 197 HIS A CA 1
ATOM 1608 C C . HIS A 1 197 ? -12.680 4.723 2.228 1.00 94.81 197 HIS A C 1
ATOM 1610 O O . HIS A 1 197 ? -12.159 4.461 1.144 1.00 94.81 197 HIS A O 1
ATOM 1616 N N . CYS A 1 198 ? -12.476 3.968 3.313 1.00 95.25 198 CYS A N 1
ATOM 1617 C CA . CYS A 1 198 ? -11.576 2.810 3.329 1.00 95.25 198 CYS A CA 1
ATOM 1618 C C . CYS A 1 198 ? -11.934 1.782 2.247 1.00 95.25 198 CYS A C 1
ATOM 1620 O O . CYS A 1 198 ? -11.072 1.341 1.483 1.00 95.25 198 CYS A O 1
ATOM 1622 N N . VAL A 1 199 ? -13.219 1.436 2.126 1.00 96.81 199 VAL A N 1
ATOM 1623 C CA . VAL A 1 199 ? -13.699 0.500 1.098 1.00 96.81 199 VAL A CA 1
ATOM 1624 C C . VAL A 1 199 ? -13.437 1.042 -0.312 1.00 96.81 199 VAL A C 1
ATOM 1626 O O . VAL A 1 199 ? -13.006 0.289 -1.188 1.00 96.81 199 VAL A O 1
ATOM 1629 N N . ASN A 1 200 ? -13.642 2.342 -0.546 1.00 97.50 200 ASN A N 1
ATOM 1630 C CA . ASN A 1 200 ? -13.348 2.963 -1.839 1.00 97.50 200 ASN A CA 1
ATOM 1631 C C . ASN A 1 200 ? -11.848 2.977 -2.157 1.00 97.50 200 ASN A C 1
ATOM 1633 O O . ASN A 1 200 ? -11.477 2.611 -3.270 1.00 97.50 200 ASN A O 1
ATOM 1637 N N . VAL A 1 201 ? -10.985 3.303 -1.191 1.00 95.44 201 VAL A N 1
ATOM 1638 C CA . VAL A 1 201 ? -9.521 3.262 -1.354 1.00 95.44 201 VAL A CA 1
ATOM 1639 C C . VAL A 1 201 ? -9.054 1.859 -1.743 1.00 95.44 201 VAL A C 1
ATOM 1641 O O . VAL A 1 201 ? -8.261 1.704 -2.678 1.00 95.44 201 VAL A O 1
ATOM 1644 N N . LEU A 1 202 ? -9.562 0.821 -1.075 1.00 97.31 202 LEU A N 1
ATOM 1645 C CA . LEU A 1 202 ? -9.225 -0.569 -1.390 1.00 97.31 202 LEU A CA 1
ATOM 1646 C C . LEU A 1 202 ? -9.750 -0.979 -2.771 1.00 97.31 202 LEU A C 1
ATOM 1648 O O . LEU A 1 202 ? -9.000 -1.543 -3.570 1.00 97.31 202 LEU A O 1
ATOM 1652 N N . ARG A 1 203 ? -10.998 -0.625 -3.105 1.00 97.81 203 ARG A N 1
ATOM 1653 C CA . ARG A 1 203 ? -11.584 -0.864 -4.434 1.00 97.81 203 ARG A CA 1
ATOM 1654 C C . ARG A 1 203 ? -10.760 -0.211 -5.547 1.00 97.81 203 ARG A C 1
ATOM 1656 O O . ARG A 1 203 ? -10.476 -0.859 -6.552 1.00 97.81 203 ARG A O 1
ATOM 1663 N N . GLU A 1 204 ? -10.400 1.061 -5.395 1.00 95.81 204 GLU A N 1
ATOM 1664 C CA . GLU A 1 204 ? -9.572 1.793 -6.361 1.00 95.81 204 GLU A CA 1
ATOM 1665 C C . GLU A 1 204 ? -8.214 1.124 -6.548 1.00 95.81 204 GLU A C 1
ATOM 1667 O O . GLU A 1 204 ? -7.719 1.025 -7.668 1.00 95.81 204 GLU A O 1
ATOM 1672 N N . SER A 1 205 ? -7.633 0.629 -5.458 1.00 95.38 205 SER A N 1
ATOM 1673 C CA . SER A 1 205 ? -6.342 -0.051 -5.475 1.00 95.38 205 SER A CA 1
ATOM 1674 C C . SER A 1 205 ? -6.414 -1.368 -6.242 1.00 95.38 205 SER A C 1
ATOM 1676 O O . SER A 1 205 ? -5.574 -1.603 -7.105 1.00 95.38 205 SER A O 1
ATOM 1678 N N . VAL A 1 206 ? -7.453 -2.179 -6.018 1.00 96.19 206 VAL A N 1
A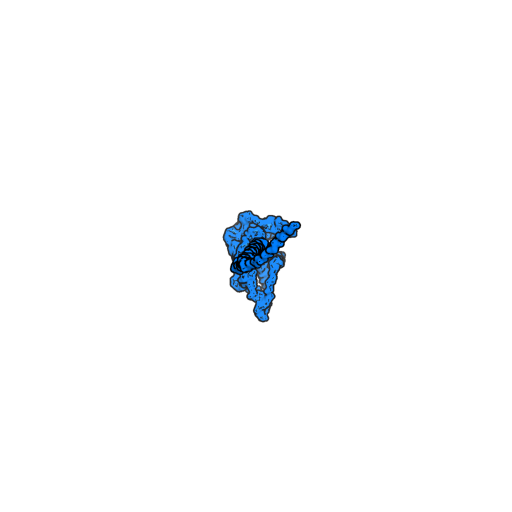TOM 1679 C CA . VAL A 1 206 ? -7.696 -3.411 -6.789 1.00 96.19 206 VAL A CA 1
ATOM 1680 C C . VAL A 1 206 ? -7.897 -3.103 -8.275 1.00 96.19 206 VAL A C 1
ATOM 1682 O O . VAL A 1 206 ? -7.283 -3.746 -9.123 1.00 96.19 206 VAL A O 1
ATOM 1685 N N . ALA A 1 207 ? -8.711 -2.096 -8.605 1.00 96.19 207 ALA A N 1
ATOM 1686 C CA . ALA A 1 207 ? -8.969 -1.713 -9.993 1.00 96.19 207 ALA A CA 1
ATOM 1687 C C . ALA A 1 207 ? -7.722 -1.151 -10.700 1.00 96.19 207 ALA A C 1
ATOM 1689 O O . ALA A 1 207 ? -7.531 -1.396 -11.887 1.00 96.19 207 ALA A O 1
ATOM 1690 N N . CYS A 1 208 ? -6.880 -0.410 -9.976 1.00 93.75 208 CYS A N 1
ATOM 1691 C CA . CYS A 1 208 ? -5.640 0.170 -10.487 1.00 93.75 208 CYS A CA 1
ATOM 1692 C C . CYS A 1 208 ? -4.550 -0.889 -10.689 1.00 93.75 208 CYS A C 1
ATOM 1694 O O . CYS A 1 208 ? -3.890 -0.905 -11.725 1.00 93.75 208 CYS A O 1
ATOM 1696 N N . LEU A 1 209 ? -4.367 -1.777 -9.705 1.00 93.19 209 LEU A N 1
ATOM 1697 C CA . LEU A 1 209 ? -3.371 -2.844 -9.777 1.00 93.19 209 LEU A CA 1
ATOM 1698 C C . LEU A 1 209 ? -3.761 -3.926 -10.790 1.00 93.19 209 LEU A C 1
ATOM 1700 O O . LEU A 1 209 ? -2.870 -4.538 -11.372 1.00 93.19 209 LEU A O 1
ATOM 1704 N N . ALA A 1 210 ? -5.067 -4.137 -10.998 1.00 94.81 210 ALA A N 1
ATOM 1705 C CA . ALA A 1 210 ? -5.630 -5.055 -11.986 1.00 94.81 210 ALA A CA 1
ATOM 1706 C C . ALA A 1 210 ? -4.903 -6.413 -12.020 1.00 94.81 210 ALA A C 1
ATOM 1708 O O . ALA A 1 210 ? -4.486 -6.876 -13.083 1.00 94.81 210 ALA A O 1
ATOM 1709 N N . ASP A 1 211 ? -4.718 -7.027 -10.845 1.00 93.12 211 ASP A N 1
ATOM 1710 C CA . ASP A 1 211 ? -3.976 -8.282 -10.714 1.00 93.12 211 ASP A CA 1
ATOM 1711 C C . ASP A 1 211 ? -4.624 -9.384 -11.565 1.00 93.12 211 ASP A C 1
ATOM 1713 O O . ASP A 1 211 ? -5.745 -9.826 -11.310 1.00 93.12 211 ASP A O 1
ATOM 1717 N N . ALA A 1 212 ? -3.904 -9.801 -12.606 1.00 93.75 212 ALA A N 1
ATOM 1718 C CA . ALA A 1 212 ? -4.338 -10.814 -13.560 1.00 93.75 212 ALA A CA 1
ATOM 1719 C C . ALA A 1 212 ? -3.909 -12.237 -13.159 1.00 93.75 212 ALA A C 1
ATOM 1721 O O . ALA A 1 212 ? -4.090 -13.178 -13.938 1.00 93.75 212 ALA A O 1
ATOM 1722 N N . SER A 1 213 ? -3.312 -12.410 -11.976 1.00 92.31 213 SER A N 1
ATOM 1723 C CA . SER A 1 213 ? -2.933 -13.719 -11.450 1.00 92.31 213 SER A CA 1
ATOM 1724 C C . SER A 1 213 ? -4.168 -14.602 -11.268 1.00 92.31 213 SER A C 1
ATOM 1726 O O . SER A 1 213 ? -5.201 -14.178 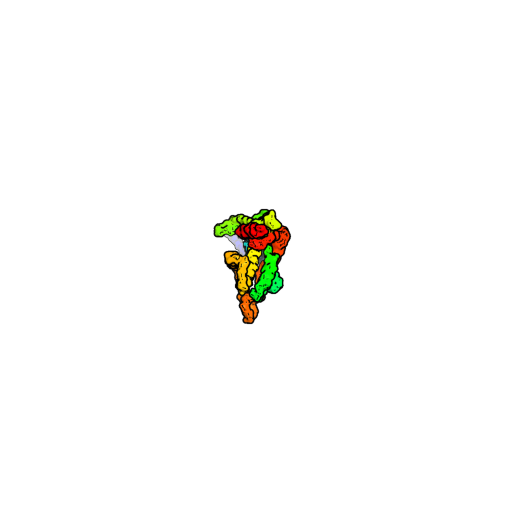-10.752 1.00 92.31 213 SER A O 1
ATOM 1728 N N . VAL A 1 214 ? -4.071 -15.860 -11.698 1.00 92.25 214 VAL A N 1
ATOM 1729 C CA . VAL A 1 214 ? -5.178 -16.813 -11.573 1.00 92.25 214 VAL A CA 1
ATOM 1730 C C . VAL A 1 214 ? -5.187 -17.400 -10.168 1.00 92.25 214 VAL A C 1
ATOM 1732 O O . VAL A 1 214 ? -4.184 -17.953 -9.726 1.00 92.25 214 VAL A O 1
ATOM 1735 N N . ALA A 1 215 ? -6.344 -17.346 -9.512 1.00 92.62 215 ALA A N 1
ATOM 1736 C CA . ALA A 1 215 ? -6.571 -17.952 -8.209 1.00 92.62 215 ALA A CA 1
ATOM 1737 C C . ALA A 1 215 ? -7.431 -19.221 -8.303 1.00 92.62 215 ALA A C 1
ATOM 1739 O O . ALA A 1 215 ? -8.334 -19.325 -9.132 1.00 92.62 215 ALA A O 1
ATOM 1740 N N . SER A 1 216 ? -7.167 -20.194 -7.428 1.00 92.19 216 SER A N 1
ATOM 1741 C CA . SER A 1 216 ? -7.924 -21.452 -7.328 1.00 92.19 216 SER A CA 1
ATOM 1742 C C . SER A 1 216 ? -7.862 -22.004 -5.899 1.00 92.19 216 SER A C 1
ATOM 1744 O O . SER A 1 216 ? -7.122 -21.498 -5.057 1.00 92.19 216 SER A O 1
ATOM 1746 N N . PHE A 1 217 ? -8.618 -23.063 -5.622 1.00 92.06 217 PHE A N 1
ATOM 1747 C CA . PHE A 1 217 ? -8.366 -23.935 -4.476 1.00 92.06 217 PHE A CA 1
ATOM 1748 C C . PHE A 1 217 ? -7.091 -24.749 -4.730 1.00 92.06 217 PHE A C 1
ATOM 1750 O O . PHE A 1 217 ? -6.897 -25.259 -5.838 1.00 92.06 217 PHE A O 1
ATOM 1757 N N . THR A 1 218 ? -6.214 -24.849 -3.732 1.00 87.06 218 THR A N 1
ATOM 1758 C CA . THR A 1 218 ? -4.954 -25.614 -3.806 1.00 87.06 218 THR A CA 1
ATOM 1759 C C . THR A 1 218 ? -5.118 -27.060 -3.333 1.00 87.06 218 THR A C 1
ATOM 1761 O O . THR A 1 218 ? -4.367 -27.934 -3.764 1.00 87.06 218 THR A O 1
ATOM 1764 N N . TYR A 1 219 ? -6.138 -27.341 -2.519 1.00 86.56 219 TYR A N 1
ATOM 1765 C CA . TYR A 1 219 ? -6.543 -28.682 -2.091 1.00 86.56 219 TYR A CA 1
ATOM 1766 C C . TYR A 1 219 ? -8.074 -28.801 -2.033 1.00 86.56 219 TYR A C 1
ATOM 1768 O O . TYR A 1 219 ? -8.794 -27.804 -1.988 1.00 86.56 219 TYR A O 1
ATOM 1776 N N . LYS A 1 220 ? -8.585 -30.036 -2.097 1.00 80.75 220 LYS A N 1
ATOM 1777 C CA . LYS A 1 220 ? -10.007 -30.340 -2.346 1.00 80.75 220 LYS A CA 1
ATOM 1778 C C . LYS A 1 220 ? -10.935 -29.902 -1.208 1.00 80.75 220 LYS A C 1
ATOM 1780 O O . LYS A 1 220 ? -12.096 -29.590 -1.451 1.00 80.75 220 LYS A O 1
ATOM 1785 N N . GLU A 1 221 ? -10.434 -29.909 0.019 1.00 85.06 221 GLU A N 1
ATOM 1786 C CA . GLU A 1 221 ? -11.187 -29.588 1.230 1.00 85.06 221 GLU A CA 1
ATOM 1787 C C . GLU A 1 221 ? -11.110 -28.101 1.610 1.00 85.06 221 GLU A C 1
ATOM 1789 O O . GLU A 1 221 ? -11.765 -27.690 2.573 1.00 85.06 221 GLU A O 1
ATOM 1794 N N . ASP A 1 222 ? -10.335 -27.291 0.878 1.00 81.62 222 ASP A N 1
ATOM 1795 C CA . ASP A 1 222 ? -10.254 -25.860 1.150 1.00 81.62 222 ASP A CA 1
ATOM 1796 C C . ASP A 1 222 ? -11.581 -25.166 0.834 1.00 81.62 222 ASP A C 1
ATOM 1798 O O . ASP A 1 222 ? -12.283 -25.487 -0.125 1.00 81.62 222 ASP A O 1
ATOM 1802 N N . ARG A 1 223 ? -11.911 -24.173 1.652 1.00 84.69 223 ARG A N 1
ATOM 1803 C CA . ARG A 1 223 ? -13.070 -23.295 1.470 1.00 84.69 223 ARG A CA 1
ATOM 1804 C C . ARG A 1 223 ? -12.670 -21.879 1.064 1.00 84.69 223 ARG A C 1
ATOM 1806 O O . ARG A 1 223 ? -13.550 -21.057 0.831 1.00 84.69 223 ARG A O 1
ATOM 1813 N N . HIS A 1 224 ? -11.371 -21.599 0.953 1.00 87.94 224 HIS A N 1
ATOM 1814 C CA . HIS A 1 224 ? -10.834 -20.277 0.659 1.00 87.94 224 HIS A CA 1
ATOM 1815 C C . HIS A 1 224 ? -10.039 -20.309 -0.647 1.00 87.94 224 HIS A C 1
ATOM 1817 O O . HIS A 1 224 ? -9.098 -21.081 -0.813 1.00 87.94 224 HIS A O 1
ATOM 1823 N N . ILE A 1 225 ? -10.431 -19.458 -1.592 1.00 90.31 225 ILE A N 1
ATOM 1824 C CA . ILE A 1 225 ? -9.719 -19.291 -2.862 1.00 90.31 225 ILE A CA 1
ATOM 1825 C C . ILE A 1 225 ? -8.358 -18.635 -2.590 1.00 90.31 225 ILE A C 1
ATOM 1827 O O . ILE A 1 225 ? -8.252 -17.780 -1.714 1.00 90.31 225 ILE A O 1
ATOM 1831 N N . ALA A 1 226 ? -7.336 -19.015 -3.363 1.00 88.75 226 ALA A N 1
ATOM 1832 C CA . ALA A 1 226 ? -5.980 -18.453 -3.321 1.00 88.75 226 ALA A CA 1
ATOM 1833 C C . ALA A 1 226 ? -5.151 -18.766 -2.062 1.00 88.75 226 ALA A C 1
ATOM 1835 O O . ALA A 1 226 ? -4.035 -18.261 -1.930 1.00 88.75 226 ALA A O 1
ATOM 1836 N N . ARG A 1 227 ? -5.632 -19.619 -1.150 1.00 86.62 227 ARG A N 1
ATOM 1837 C CA . ARG A 1 227 ? -4.832 -20.028 0.010 1.00 86.62 227 ARG A CA 1
ATOM 1838 C C . ARG A 1 227 ? -3.576 -20.784 -0.431 1.00 86.62 227 ARG A C 1
ATOM 1840 O O . ARG A 1 227 ? -3.630 -21.624 -1.330 1.00 86.62 227 ARG A O 1
ATOM 1847 N N . ASP A 1 228 ? -2.453 -20.477 0.217 1.00 86.12 228 ASP A N 1
ATOM 1848 C CA . ASP A 1 228 ? -1.125 -21.052 -0.048 1.00 86.12 228 ASP A CA 1
ATOM 1849 C C . ASP A 1 228 ? -0.609 -20.827 -1.482 1.00 86.12 228 ASP A C 1
ATOM 1851 O O . ASP A 1 228 ? 0.350 -21.466 -1.924 1.00 86.12 228 ASP A O 1
ATOM 1855 N N . GLN A 1 229 ? -1.214 -19.892 -2.222 1.00 89.75 229 GLN A N 1
ATOM 1856 C CA . GLN A 1 229 ? -0.721 -19.466 -3.525 1.00 89.75 229 GLN A CA 1
ATOM 1857 C C . GLN A 1 229 ? 0.277 -18.326 -3.357 1.00 89.75 229 GLN A C 1
ATOM 1859 O O . GLN A 1 229 ? 0.048 -17.367 -2.621 1.00 89.75 229 GLN A O 1
ATOM 1864 N N . LYS A 1 230 ? 1.415 -18.438 -4.045 1.00 92.50 230 LYS A N 1
ATOM 1865 C CA . LYS A 1 230 ? 2.429 -17.385 -4.039 1.00 92.50 230 LYS A CA 1
ATOM 1866 C C . LYS A 1 230 ? 2.014 -16.255 -4.965 1.00 92.50 230 LYS A C 1
ATOM 1868 O O . LYS A 1 230 ? 1.551 -16.515 -6.073 1.00 92.50 230 LYS A O 1
ATOM 1873 N N . LEU A 1 231 ? 2.292 -15.025 -4.555 1.00 92.94 231 LEU A N 1
ATOM 1874 C CA . LEU A 1 231 ? 2.185 -13.853 -5.419 1.00 92.94 231 LEU A CA 1
ATOM 1875 C C . LEU A 1 231 ? 3.582 -13.383 -5.833 1.00 92.94 231 LEU A C 1
ATOM 1877 O O . LEU A 1 231 ? 4.542 -13.528 -5.074 1.00 92.94 231 LEU A O 1
ATOM 1881 N N . TYR A 1 232 ? 3.713 -12.837 -7.041 1.00 93.44 232 TYR A N 1
ATOM 1882 C CA . TYR A 1 232 ? 4.957 -12.234 -7.515 1.00 93.44 232 TYR A CA 1
ATOM 1883 C C . TYR A 1 232 ? 4.899 -10.720 -7.305 1.00 93.44 232 TYR A C 1
ATOM 1885 O O . TYR A 1 232 ? 4.336 -9.998 -8.127 1.00 93.44 232 TYR A O 1
ATOM 1893 N N . CYS A 1 233 ? 5.451 -10.231 -6.193 1.00 93.38 233 CYS A N 1
ATOM 1894 C CA . CYS A 1 233 ? 5.253 -8.840 -5.775 1.00 93.38 233 CYS A CA 1
ATOM 1895 C C . CYS A 1 233 ? 6.555 -8.100 -5.483 1.00 93.38 233 CYS A C 1
ATOM 1897 O O . CYS A 1 233 ? 7.614 -8.691 -5.252 1.00 93.38 233 CYS A O 1
ATOM 1899 N N . ARG A 1 234 ? 6.440 -6.767 -5.465 1.00 94.12 234 ARG A N 1
ATOM 1900 C CA . ARG A 1 234 ? 7.434 -5.886 -4.850 1.00 94.12 234 ARG A CA 1
ATOM 1901 C C . ARG A 1 234 ? 7.409 -6.101 -3.341 1.00 94.12 234 ARG A C 1
ATOM 1903 O O . ARG A 1 234 ? 6.351 -6.332 -2.758 1.00 94.12 234 ARG A O 1
ATOM 1910 N N . ASN A 1 235 ? 8.572 -6.041 -2.711 1.00 93.88 235 ASN A N 1
ATOM 1911 C CA . ASN A 1 235 ? 8.713 -6.324 -1.291 1.00 93.88 235 ASN A CA 1
ATOM 1912 C C . ASN A 1 235 ? 8.169 -5.157 -0.443 1.00 93.88 235 ASN A C 1
ATOM 1914 O O . ASN A 1 235 ? 8.845 -4.143 -0.256 1.00 93.88 235 ASN A O 1
ATOM 1918 N N . TYR A 1 236 ? 6.956 -5.327 0.093 1.00 93.81 236 TYR A N 1
ATOM 1919 C CA . TYR A 1 236 ? 6.312 -4.362 0.991 1.00 93.81 236 TYR A CA 1
ATOM 1920 C C . TYR A 1 236 ? 7.159 -4.079 2.240 1.00 93.81 236 TYR A C 1
ATOM 1922 O O . TYR A 1 236 ? 7.314 -2.925 2.630 1.00 93.81 236 TYR A O 1
ATOM 1930 N N . MET A 1 237 ? 7.793 -5.102 2.823 1.00 93.06 237 MET A N 1
ATOM 1931 C CA . MET A 1 237 ? 8.640 -4.931 4.009 1.00 93.06 237 MET A CA 1
ATOM 1932 C C . MET A 1 237 ? 9.904 -4.114 3.719 1.00 93.06 237 MET A C 1
ATOM 1934 O O . MET A 1 237 ? 10.399 -3.418 4.602 1.00 93.06 237 MET A O 1
ATOM 1938 N N . ALA A 1 238 ? 10.418 -4.141 2.487 1.00 94.38 238 ALA A N 1
ATOM 1939 C CA . ALA A 1 238 ? 11.511 -3.259 2.084 1.00 94.38 238 ALA A CA 1
ATOM 1940 C C . ALA A 1 238 ? 11.053 -1.794 1.995 1.00 94.38 238 ALA A C 1
ATOM 1942 O O . ALA A 1 238 ? 11.765 -0.911 2.472 1.00 94.38 238 ALA A O 1
ATOM 1943 N N . LEU A 1 239 ? 9.852 -1.540 1.455 1.00 93.81 239 LEU A N 1
ATOM 1944 C CA . LEU A 1 239 ? 9.235 -0.209 1.471 1.00 93.81 239 LEU A CA 1
ATOM 1945 C C . LEU A 1 239 ? 8.992 0.280 2.900 1.00 93.81 239 LEU A C 1
ATOM 1947 O O . LEU A 1 239 ? 9.335 1.415 3.222 1.00 93.81 239 LEU A O 1
ATOM 1951 N N . ARG A 1 240 ? 8.471 -0.594 3.765 1.00 92.50 240 ARG A N 1
ATOM 1952 C CA . ARG A 1 240 ? 8.266 -0.316 5.187 1.00 92.50 240 ARG A CA 1
ATOM 1953 C C . ARG A 1 240 ? 9.572 0.055 5.878 1.00 92.50 240 ARG A C 1
ATOM 1955 O O . ARG A 1 240 ? 9.677 1.133 6.446 1.00 92.50 240 ARG A O 1
ATOM 1962 N N . LYS A 1 241 ? 10.604 -0.781 5.745 1.00 92.50 241 LYS A N 1
ATOM 1963 C CA . LYS A 1 241 ? 11.930 -0.524 6.319 1.00 92.50 241 LYS A CA 1
ATOM 1964 C C . LYS A 1 241 ? 12.531 0.796 5.834 1.00 92.50 241 LYS A C 1
ATOM 1966 O O . LYS A 1 241 ? 13.179 1.489 6.611 1.00 92.50 241 LYS A O 1
ATOM 1971 N N . TRP A 1 242 ? 12.349 1.127 4.556 1.00 93.25 242 TRP A N 1
ATOM 1972 C CA . TRP A 1 242 ? 12.792 2.405 4.004 1.00 93.25 242 TRP A CA 1
ATOM 1973 C C . TRP A 1 242 ? 12.032 3.584 4.626 1.00 93.25 242 TRP A C 1
ATOM 1975 O O . TRP A 1 242 ? 12.658 4.572 4.998 1.00 93.25 242 TRP A O 1
ATOM 1985 N N . ALA A 1 243 ? 10.714 3.469 4.783 1.00 91.94 243 ALA A N 1
ATOM 1986 C CA . ALA A 1 243 ? 9.872 4.497 5.389 1.00 91.94 243 ALA A CA 1
ATOM 1987 C C . ALA A 1 243 ? 10.130 4.690 6.892 1.00 91.94 243 ALA A C 1
ATOM 1989 O O . ALA A 1 243 ? 10.072 5.816 7.376 1.00 91.94 243 ALA A O 1
ATOM 1990 N N . ASP A 1 244 ? 10.460 3.611 7.606 1.00 89.69 244 ASP A N 1
ATOM 1991 C CA . ASP A 1 244 ? 10.727 3.596 9.051 1.00 89.69 244 ASP A CA 1
ATOM 1992 C C . ASP A 1 244 ? 12.091 4.175 9.449 1.00 89.69 244 ASP A C 1
ATOM 1994 O O . ASP A 1 244 ? 12.382 4.328 10.641 1.00 89.69 244 ASP A O 1
ATOM 1998 N N . ASP A 1 245 ? 12.939 4.506 8.473 1.00 90.81 245 ASP A N 1
ATOM 1999 C CA . ASP A 1 245 ? 14.183 5.224 8.717 1.00 90.81 245 ASP A CA 1
ATOM 2000 C C . ASP A 1 245 ? 13.886 6.491 9.546 1.00 90.81 245 ASP A C 1
ATOM 2002 O O . ASP A 1 245 ? 13.045 7.292 9.133 1.00 90.81 245 ASP A O 1
ATOM 2006 N N . PRO A 1 246 ? 14.561 6.724 10.689 1.00 87.56 246 PRO A N 1
ATOM 2007 C CA . PRO A 1 246 ? 14.300 7.881 11.549 1.00 87.56 246 PRO A CA 1
ATOM 2008 C C . PRO A 1 246 ? 14.420 9.238 10.848 1.00 87.56 246 PRO A C 1
ATOM 2010 O O . PRO A 1 246 ? 13.879 10.228 11.329 1.00 87.56 246 PRO A O 1
ATOM 2013 N N . THR A 1 247 ? 15.139 9.298 9.725 1.00 89.00 247 THR A N 1
ATOM 2014 C CA . THR A 1 247 ? 15.233 10.499 8.894 1.00 89.00 247 THR A CA 1
ATOM 2015 C C . THR A 1 247 ? 14.004 10.712 8.015 1.00 89.00 247 THR A C 1
ATOM 2017 O O . THR A 1 247 ? 13.818 11.804 7.519 1.00 89.00 247 THR A O 1
ATOM 2020 N N . LYS A 1 248 ? 13.165 9.709 7.774 1.00 88.94 248 LYS A N 1
ATOM 2021 C CA . LYS A 1 248 ? 12.015 9.791 6.856 1.00 88.94 248 LYS A CA 1
ATOM 2022 C C . LYS A 1 248 ? 10.698 9.634 7.595 1.00 88.94 248 LYS A C 1
ATOM 2024 O O . LYS A 1 248 ? 9.723 10.284 7.233 1.00 88.94 248 LYS A O 1
ATOM 2029 N N . ALA A 1 249 ? 10.678 8.798 8.626 1.00 87.75 249 ALA A N 1
ATOM 2030 C CA . ALA A 1 249 ? 9.489 8.491 9.394 1.00 87.75 249 ALA A CA 1
ATOM 2031 C C . ALA A 1 249 ? 8.940 9.742 10.085 1.00 87.75 249 ALA A C 1
ATOM 2033 O O . ALA A 1 249 ? 9.583 10.342 10.953 1.00 87.75 249 ALA A O 1
ATOM 2034 N N . ALA A 1 250 ? 7.703 10.095 9.752 1.00 82.88 250 ALA A N 1
ATOM 2035 C CA . ALA A 1 250 ? 6.922 11.020 10.548 1.00 82.88 250 ALA A CA 1
ATOM 2036 C C . ALA A 1 250 ? 6.374 10.281 11.772 1.00 82.88 250 ALA A C 1
ATOM 2038 O O . ALA A 1 250 ? 5.324 9.647 11.707 1.00 82.88 250 ALA A O 1
ATOM 2039 N N . ARG A 1 251 ? 7.084 10.359 12.900 1.00 74.69 251 ARG A N 1
ATOM 2040 C CA . ARG A 1 251 ? 6.548 9.927 14.196 1.00 74.69 251 ARG A CA 1
ATOM 2041 C C . ARG A 1 251 ? 5.750 11.084 14.794 1.00 74.69 251 ARG A C 1
ATOM 2043 O O . ARG A 1 251 ? 6.339 12.092 15.182 1.00 74.69 251 ARG A O 1
ATOM 2050 N N . TYR A 1 252 ? 4.428 10.962 14.791 1.00 69.62 252 TYR A N 1
ATOM 2051 C CA . TYR A 1 252 ? 3.501 11.924 15.384 1.00 69.62 252 TYR A CA 1
ATOM 2052 C C . TYR A 1 252 ? 2.704 11.274 16.512 1.00 69.62 252 TYR A C 1
ATOM 2054 O O . TYR A 1 252 ? 2.517 10.062 16.530 1.00 69.62 252 TYR A O 1
ATOM 2062 N N . ASP A 1 253 ? 2.219 12.100 17.437 1.00 53.00 253 ASP A N 1
ATOM 2063 C CA . ASP A 1 253 ? 1.582 11.636 18.675 1.00 53.00 253 ASP A CA 1
ATOM 2064 C C . ASP A 1 253 ? 0.133 11.152 18.480 1.00 53.00 253 ASP A C 1
ATOM 2066 O O . ASP A 1 253 ? -0.519 10.777 19.450 1.00 53.00 253 ASP A O 1
ATOM 2070 N N . ILE A 1 254 ? -0.419 11.201 17.259 1.00 51.59 254 ILE A N 1
ATOM 2071 C CA . ILE A 1 254 ? -1.866 11.035 17.053 1.00 51.59 254 ILE A CA 1
ATOM 2072 C C . ILE A 1 254 ? -2.178 10.197 15.811 1.00 51.5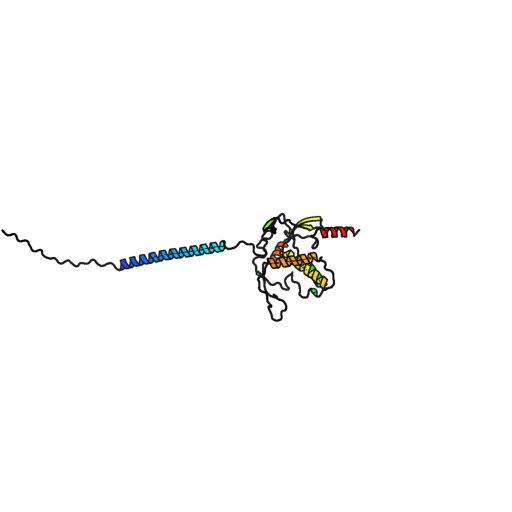9 254 ILE A C 1
ATOM 2074 O O . ILE A 1 254 ? -2.265 10.725 14.708 1.00 51.59 254 ILE A O 1
ATOM 2078 N N . VAL A 1 255 ? -2.434 8.903 16.014 1.00 48.34 255 VAL A N 1
ATOM 2079 C CA . VAL A 1 255 ? -2.891 7.949 14.984 1.00 48.34 255 VAL A CA 1
ATOM 2080 C C . VAL A 1 255 ? -4.284 8.304 14.418 1.00 48.34 255 VAL A C 1
ATOM 2082 O O . VAL A 1 255 ? -4.616 7.871 13.323 1.00 48.34 255 VAL A O 1
ATOM 2085 N N . GLU A 1 256 ? -5.076 9.157 15.080 1.00 47.53 256 GLU A N 1
ATOM 2086 C CA . GLU A 1 256 ? -6.516 9.285 14.779 1.00 47.53 256 GLU A CA 1
ATOM 2087 C C . GLU A 1 256 ? -7.035 10.619 14.206 1.00 47.53 256 GLU A C 1
ATOM 2089 O O . GLU A 1 256 ? -8.154 10.644 13.702 1.00 47.53 256 GLU A O 1
ATOM 2094 N N . ASN A 1 257 ? -6.297 11.738 14.217 1.00 42.75 257 ASN A N 1
ATOM 2095 C CA . ASN A 1 257 ? -6.921 13.056 13.970 1.00 42.75 257 ASN A CA 1
ATOM 2096 C C . ASN A 1 257 ? -6.174 13.960 12.985 1.00 42.75 257 ASN A C 1
ATOM 2098 O O . ASN A 1 257 ? -5.795 15.081 13.317 1.00 42.75 257 ASN A O 1
ATOM 2102 N N . LEU A 1 258 ? -6.034 13.506 11.740 1.00 46.12 258 LEU A N 1
ATOM 2103 C CA . LEU A 1 258 ? -5.579 14.356 10.629 1.00 46.12 258 LEU A CA 1
ATOM 2104 C C . LEU A 1 258 ? -6.718 15.102 9.905 1.00 46.12 258 LEU A C 1
ATOM 2106 O O . LEU A 1 258 ? -6.479 15.732 8.877 1.00 46.12 258 LEU A O 1
ATOM 2110 N N . LEU A 1 259 ? -7.943 15.099 10.447 1.00 41.44 259 LEU A N 1
ATOM 2111 C CA . LEU A 1 259 ? -9.028 15.959 9.968 1.00 41.44 259 LEU A CA 1
ATOM 2112 C C . LEU A 1 259 ? -9.231 17.160 10.915 1.00 41.44 259 LEU A C 1
ATOM 2114 O O . LEU A 1 259 ? -9.346 16.960 12.129 1.00 41.44 259 LEU A O 1
ATOM 2118 N N . PRO A 1 260 ? -9.329 18.404 10.394 1.00 43.31 260 PRO A N 1
ATOM 2119 C CA . PRO A 1 260 ? -9.576 19.613 11.192 1.00 43.31 260 PRO A CA 1
ATOM 2120 C C . PRO A 1 260 ? -10.791 19.512 12.129 1.00 43.31 260 PRO A C 1
ATOM 2122 O O . PRO A 1 260 ? -10.802 20.112 13.202 1.00 43.31 260 PRO A O 1
ATOM 2125 N N . GLU A 1 261 ? -11.797 18.723 11.752 1.00 43.69 261 GLU A N 1
ATOM 2126 C CA . GLU A 1 261 ? -13.036 18.529 12.514 1.00 43.69 261 GLU A CA 1
ATOM 2127 C C . GLU A 1 261 ? -12.807 17.779 13.837 1.00 43.69 261 GLU A C 1
ATOM 2129 O O . GLU A 1 261 ? -13.411 18.106 14.863 1.00 43.69 261 GLU A O 1
ATOM 2134 N N . ASN A 1 262 ? -11.857 16.840 13.866 1.00 44.34 262 ASN A N 1
ATOM 2135 C CA . ASN A 1 262 ? -11.486 16.152 15.101 1.00 44.34 262 ASN A CA 1
ATOM 2136 C C . ASN A 1 262 ? -10.571 17.004 15.996 1.00 44.34 262 ASN A C 1
ATOM 2138 O O . ASN A 1 262 ? -10.547 16.825 17.217 1.00 44.34 262 ASN A O 1
ATOM 2142 N N . LEU A 1 263 ? -9.881 17.988 15.410 1.00 49.53 263 LEU A N 1
ATOM 2143 C CA . LEU A 1 263 ? -9.106 18.997 16.132 1.00 49.53 263 LEU A CA 1
ATOM 2144 C C . LEU A 1 263 ? -10.013 19.894 16.993 1.00 49.53 263 LEU A C 1
ATOM 2146 O O . LEU A 1 263 ? -9.656 20.257 18.116 1.00 49.53 263 LEU A O 1
ATOM 2150 N N . GLU A 1 264 ? -11.202 20.243 16.491 1.00 48.81 264 GLU A N 1
ATOM 2151 C CA . GLU A 1 264 ? -12.192 20.999 17.266 1.00 48.81 264 GLU A CA 1
ATOM 2152 C C . GLU A 1 264 ? -12.811 20.162 18.389 1.00 48.81 264 GLU A C 1
ATOM 2154 O O . GLU A 1 264 ? -12.966 20.663 19.508 1.00 48.81 264 GLU A O 1
ATOM 2159 N N . LYS A 1 265 ? -13.089 18.874 18.140 1.00 46.41 265 LYS A N 1
ATOM 2160 C CA . LYS A 1 265 ? -13.548 17.946 19.184 1.00 46.41 265 LYS A CA 1
ATOM 2161 C C . LYS A 1 265 ? -12.541 17.848 20.326 1.00 46.41 265 LYS A C 1
ATOM 2163 O O . LYS A 1 265 ? -12.958 18.045 21.465 1.00 46.41 265 LYS A O 1
ATOM 2168 N N . HIS A 1 266 ? -11.249 17.669 20.042 1.00 44.72 266 HIS A N 1
ATOM 2169 C CA . HIS A 1 266 ? -10.196 17.623 21.068 1.00 44.72 266 HIS A CA 1
ATOM 2170 C C . HIS A 1 266 ? -10.096 18.920 21.887 1.00 44.72 266 HIS A C 1
ATOM 2172 O O . HIS A 1 266 ? -10.062 18.883 23.118 1.00 44.72 266 HIS A O 1
ATOM 2178 N N . LYS A 1 267 ? -10.145 20.085 21.223 1.00 48.44 267 LYS A N 1
ATOM 2179 C CA . LYS A 1 267 ? -10.178 21.396 21.901 1.00 48.44 267 LYS A CA 1
ATOM 2180 C C . LYS A 1 267 ? -11.428 21.579 22.771 1.00 48.44 267 LYS A C 1
ATOM 2182 O O . LYS A 1 267 ? -11.402 22.337 23.742 1.00 48.44 267 LYS A O 1
ATOM 2187 N N . SER A 1 268 ? -12.537 20.925 22.424 1.00 45.56 268 SER A N 1
ATOM 2188 C CA . SER A 1 268 ? -13.793 20.991 23.178 1.00 45.56 268 SER A CA 1
ATOM 2189 C C . SER A 1 268 ? -13.824 20.057 24.396 1.00 45.56 268 SER A C 1
ATOM 2191 O O . SER A 1 268 ? -14.418 20.416 25.414 1.00 45.56 268 SER A O 1
ATOM 2193 N N . THR A 1 269 ? -13.167 18.894 24.330 1.00 43.78 269 THR A N 1
ATOM 2194 C CA . THR A 1 269 ? -13.028 17.959 25.458 1.00 43.78 269 THR A CA 1
ATOM 2195 C C . THR A 1 269 ? -12.034 18.465 26.496 1.00 43.78 269 THR A C 1
ATOM 2197 O O . THR A 1 269 ? -12.310 18.355 27.687 1.00 43.78 269 THR A O 1
ATOM 2200 N N . GLU A 1 270 ? -10.950 19.121 26.080 1.00 42.12 270 GLU A N 1
ATOM 2201 C CA . GLU A 1 270 ? -9.976 19.727 27.001 1.00 42.12 270 GLU A CA 1
ATOM 2202 C C . GLU A 1 270 ? -10.584 20.896 27.807 1.00 42.12 270 GLU A C 1
ATOM 2204 O O . GLU A 1 270 ? -10.292 21.077 28.986 1.00 42.12 270 GLU A O 1
ATOM 2209 N N . LYS A 1 271 ? -11.543 21.630 27.224 1.00 43.66 271 LYS A N 1
ATOM 2210 C CA . LYS A 1 271 ? -12.309 22.685 27.918 1.00 43.66 271 LYS A CA 1
ATOM 2211 C C . LYS A 1 271 ? -13.410 22.177 28.857 1.00 43.66 271 LYS A C 1
ATOM 2213 O O . LYS A 1 271 ? -13.983 22.982 29.584 1.00 43.66 271 LYS A O 1
ATOM 2218 N N . ARG A 1 272 ? -13.738 20.880 28.838 1.00 42.25 272 ARG A N 1
ATOM 2219 C CA . ARG A 1 272 ? -14.729 20.254 29.739 1.00 42.25 272 ARG A CA 1
ATOM 2220 C C . ARG A 1 272 ? -14.100 19.560 30.952 1.00 42.25 272 ARG A C 1
ATOM 2222 O O . ARG A 1 272 ? -14.837 19.028 31.775 1.00 42.25 272 ARG A O 1
ATOM 2229 N N . GLY A 1 273 ? -12.770 19.571 31.056 1.00 42.53 273 GLY A N 1
ATOM 2230 C CA . GLY A 1 273 ? -11.995 18.987 32.153 1.00 42.53 273 GLY A CA 1
ATOM 2231 C C . GLY A 1 273 ? -11.454 19.996 33.174 1.00 42.53 273 GLY A C 1
ATOM 2232 O O . GLY A 1 273 ? -10.406 19.729 33.757 1.00 42.53 273 GLY A O 1
ATOM 2233 N N . ILE A 1 274 ? -12.129 21.138 33.373 1.00 35.72 274 ILE A N 1
ATOM 2234 C CA . ILE A 1 274 ? -11.900 22.087 34.482 1.00 35.72 274 ILE A CA 1
ATOM 2235 C C . ILE A 1 274 ? -13.247 22.438 35.111 1.00 35.72 274 ILE A C 1
ATOM 2237 O O . ILE A 1 274 ? -14.171 22.779 34.337 1.00 35.72 274 ILE A O 1
#

InterPro domains:
  IPR021765 Mycotoxin biosynthesis protein UstYa-like [PF11807] (159-244)
  IPR021765 Mycotoxin biosynthesis protein UstYa-like [PTHR33365] (41-245)

pLDDT: mean 82.28, std 17.84, range [35.72, 97.81]

Organism: NCBI:txid702518

Sequence (274 aa):
MPSSIEKAVYEPVNDSDDCEINLNQIVQLSYEKSYRRLRVINIFLVFAVALAVLYAAYLHLHLHDDAPSLGTDPFGFVPADIGEPRQWMTFGVEDPYYIPYDIFDDVERVERLVENLLELDHPGLLTHGQKTSYMGVDNKLRELTPTTAYRNNMTEEFPVYFTRAFHQMHCIILFTDAYGHILHGKESRWDPEHIAHCVNVLRESVACLADASVASFTYKEDRHIARDQKLYCRNYMALRKWADDPTKAARYDIVENLLPENLEKHKSTEKRGI

Foldseek 3Di:
DDDDDDDDDDDDDDPDDDPPPPVVVVVVVVVVVVVVVVVVVVVVVVVVVVVVVVVVVVCVVPVPPPQQDQLADNFCQDPSCQLDDWDWDDCDPPHQLDDDPCQLVDLVSLVVSLVSLLVLQQFKWFCVPPWTWDQDPVRDIDTDFFAWAAAPVRPDIGGIDGRLVSLLSVLVSLLSQQVSQVSVVHHRPDDPVVNVVSVVSNVVSCVRSVDPDDWADPDDPDPDIRPPPIDGDRHPVSVSVVCPPPNIGDDHPDSDDSDVVVVVVVVVVVVVPD